Protein AF-0000000084345544 (afdb_homodimer)

Organism: NCBI:txid1533

InterPro domains:
  IPR001789 Signal transduction response regulator, receiver domain [PF00072] (4-116)
  IPR001789 Signal transduction response regulator, receiver domain [PS50110] (3-121)
  IPR001789 Signal transduction response regulator, receiver domain [SM00448] (2-117)
  IPR011006 CheY-like superfamily [SSF52172] (1-128)
  IPR051552 Hexose Phosphate Transport Regulator [PTHR42713] (1-128)

pLDDT: mean 93.65, std 10.21, range [36.53, 98.75]

Sequence (270 aa):
MCKVMLVDDEKLILNGLLNIIDWDSIGLKVTETANDGQEAYEKYKKNPVDIIITDITMPKLTGLQLIEKLKNEGCENTKFIILSGYDDFSYAKKAIYLGIENYILKPIDEEELEKTLITVVNKINREKKSTYFRKMCKVMLVDDEKLILNGLLNIIDWDSIGLKVTETANDGQEAYEKYKKNPVDIIITDITMPKLTGLQLIEKLKNEGCENTKFIILSGYDDFSYAKKAIYLGIENYILKPIDEEELEKTLITVVNKINREKKSTYFRK

Secondary structure (DSSP, 8-state):
-EEEEEE-S-HHHHHHHHHHS-GGGGTEEEEEEESSHHHHHHHHHHS--SEEEEESS-SSS-HHHHHHHHHHTT-TT-EEEEEES---HHHHHHHHHHT-SEEEESSP-HHHHHHHHHHHHHHHHHHHHHHHTT-/-EEEEEE-S-HHHHHHHHHHS-GGGGTEEEEEEESSHHHHHHHHHHS--SEEEEESS-SSS-HHHHHHHHHHTT-TT-EEEEEES---HHHHHHHHHHT-SEEEESSP-HHHHHHHHHHHHHHHHHHHHHHHTT-

Foldseek 3Di:
DFEEEEEALDVVVVVCVVPLDPQVVLPYDHDYYYNFLVRVLVVCVVPNTQEYEYEQDGPPAGPLNSLVVCVVVPVVRHAYEYEYQDPDVVVVVSCVVSPHQYYAYPVGDSVVVRVSVNVSVVVSVVVVVVVVVVD/DFEEEEEALDVVVVVCVVPLDPQVVLPYDHPYYYNFLVRVLVVCVVPPTQEYEYEQDGPPAGPLNSLVVCVVVPVVRHAYEYEYQDPDVVVVVSCVVSPHQYYAYPVGDSVVVRVSVNVSVVVSVVVVVVVVVVD

Solvent-accessible surface area (backbone atoms only — not comparable to full-atom values): 14312 Å² total; per-residue (Å²): 118,45,32,28,30,44,31,36,61,46,64,70,56,52,55,46,56,67,65,72,46,69,41,65,84,68,46,31,41,79,78,44,73,21,54,25,23,54,53,39,51,54,47,36,74,75,54,72,51,41,31,40,39,27,30,41,88,34,62,98,26,24,29,62,55,38,51,52,52,43,49,76,71,64,46,76,79,45,42,38,34,38,38,30,82,64,82,50,34,70,59,39,43,51,40,23,58,70,59,38,56,36,73,42,53,53,79,74,49,60,66,60,53,50,52,50,50,49,53,50,48,52,50,52,52,52,58,51,52,62,55,54,66,59,103,120,45,32,28,31,44,31,36,60,48,64,67,57,51,56,46,57,65,64,71,46,68,42,63,84,67,47,30,40,81,78,43,74,22,53,25,23,55,54,37,51,55,47,36,76,76,53,73,50,41,31,40,39,27,31,41,90,34,62,97,26,26,30,62,55,39,50,51,53,44,48,76,71,63,45,76,78,45,41,39,33,37,39,30,81,65,82,48,34,71,59,39,46,52,41,23,60,70,59,36,57,36,73,42,52,54,79,75,50,61,66,61,51,50,54,51,50,50,52,49,48,52,50,52,52,52,58,50,52,62,56,54,68,59,106

Radius of gyration: 19.21 Å; Cα contacts (8 Å, |Δi|>4): 445; chains: 2; bounding box: 45×49×45 Å

Structure (mmCIF, N/CA/C/O backbone):
data_AF-0000000084345544-model_v1
#
loop_
_entity.id
_entity.type
_entity.pdbx_description
1 polymer 'Stage 0 sporulation protein A homolog'
#
loop_
_atom_site.group_PDB
_atom_site.id
_atom_site.type_symbol
_atom_site.label_atom_id
_atom_site.label_alt_id
_atom_site.label_comp_id
_atom_site.label_asym_id
_atom_site.label_entity_id
_atom_site.label_seq_id
_atom_site.pdbx_PDB_ins_code
_atom_site.Cartn_x
_atom_site.Cartn_y
_atom_site.Cartn_z
_atom_site.occupancy
_atom_site.B_iso_or_equiv
_atom_site.auth_seq_id
_atom_site.auth_comp_id
_atom_site.auth_asym_id
_atom_site.auth_atom_id
_atom_site.pdbx_PDB_model_num
ATOM 1 N N . MET A 1 1 ? 16.156 13.055 13.945 1 90.62 1 MET A N 1
ATOM 2 C CA . MET A 1 1 ? 14.727 12.844 14.117 1 90.62 1 MET A CA 1
ATOM 3 C C . MET A 1 1 ? 14 12.961 12.781 1 90.62 1 MET A C 1
ATOM 5 O O . MET A 1 1 ? 14.359 13.781 11.938 1 90.62 1 MET A O 1
ATOM 9 N N . CYS A 1 2 ? 12.984 12.164 12.625 1 95.94 2 CYS A N 1
ATOM 10 C CA . CYS A 1 2 ? 12.188 12.203 11.406 1 95.94 2 CYS A CA 1
ATOM 11 C C . CYS A 1 2 ? 11.148 13.312 11.469 1 95.94 2 CYS A C 1
ATOM 13 O O . CYS A 1 2 ? 10.477 13.484 12.484 1 95.94 2 CYS A O 1
ATOM 15 N N . LYS A 1 3 ? 11.055 14.023 10.461 1 98.06 3 LYS A N 1
ATOM 16 C CA . LYS A 1 3 ? 10.148 15.164 10.406 1 98.06 3 LYS A CA 1
ATOM 17 C C . LYS A 1 3 ? 8.773 14.758 9.883 1 98.06 3 LYS A C 1
ATOM 19 O O . LYS A 1 3 ? 8.672 13.961 8.945 1 98.06 3 LYS A O 1
ATOM 24 N N . VAL A 1 4 ? 7.734 15.336 10.523 1 98.62 4 VAL A N 1
ATOM 25 C CA . VAL A 1 4 ? 6.355 14.992 10.188 1 98.62 4 VAL A CA 1
ATOM 26 C C . VAL A 1 4 ? 5.582 16.25 9.82 1 98.62 4 VAL A C 1
ATOM 28 O O . VAL A 1 4 ? 5.723 17.281 10.469 1 98.62 4 VAL A O 1
ATOM 31 N N . MET A 1 5 ? 4.836 16.156 8.812 1 98.75 5 MET A N 1
ATOM 32 C CA . MET A 1 5 ? 3.836 17.172 8.492 1 98.75 5 MET A CA 1
ATOM 33 C C . MET A 1 5 ? 2.426 16.625 8.672 1 98.75 5 MET A C 1
ATOM 35 O O . MET A 1 5 ? 2.119 15.523 8.219 1 98.75 5 MET A O 1
ATOM 39 N N . LEU A 1 6 ? 1.622 17.359 9.375 1 98.62 6 LEU A N 1
ATOM 40 C CA . LEU A 1 6 ? 0.213 17.031 9.547 1 98.62 6 LEU A CA 1
ATOM 41 C C . LEU A 1 6 ? -0.667 17.891 8.648 1 98.62 6 LEU A C 1
ATOM 43 O O . LEU A 1 6 ? -0.531 19.125 8.633 1 98.62 6 LEU A O 1
ATOM 47 N N . VAL A 1 7 ? -1.559 17.219 7.891 1 98.56 7 VAL A N 1
ATOM 48 C CA . VAL A 1 7 ? -2.373 17.938 6.918 1 98.56 7 VAL A CA 1
ATOM 49 C C . VAL A 1 7 ? -3.848 17.609 7.133 1 98.56 7 VAL A C 1
ATOM 51 O O . VAL A 1 7 ? -4.266 16.453 6.969 1 98.56 7 VAL A O 1
ATOM 54 N N . ASP A 1 8 ? -4.621 18.562 7.5 1 97.81 8 ASP A N 1
ATOM 55 C CA . ASP A 1 8 ? -6.055 18.438 7.738 1 97.81 8 ASP A CA 1
ATOM 56 C C . ASP A 1 8 ? -6.738 19.797 7.719 1 97.81 8 ASP A C 1
ATOM 58 O O . ASP A 1 8 ? -6.195 20.781 8.242 1 97.81 8 ASP A O 1
ATOM 62 N N . ASP A 1 9 ? -7.934 19.812 7.145 1 97 9 ASP A N 1
ATOM 63 C CA . ASP A 1 9 ? -8.594 21.125 7.066 1 97 9 ASP A CA 1
ATOM 64 C C . ASP A 1 9 ? -9.344 21.438 8.359 1 97 9 ASP A C 1
ATOM 66 O O . ASP A 1 9 ? -9.766 22.578 8.57 1 97 9 ASP A O 1
ATOM 70 N N . GLU A 1 10 ? -9.461 20.469 9.188 1 95.25 10 GLU A N 1
ATOM 71 C CA . GLU A 1 10 ? -10.102 20.688 10.484 1 95.25 10 GLU A CA 1
ATOM 72 C C . GLU A 1 10 ? -9.062 20.906 11.578 1 95.25 10 GLU A C 1
ATOM 74 O O . GLU A 1 10 ? -8.375 19.984 12 1 95.25 10 GLU A O 1
ATOM 79 N N . LYS A 1 11 ? -9.047 22.094 12.18 1 94.62 11 LYS A N 1
ATOM 80 C CA . LYS A 1 11 ? -8.062 22.484 13.188 1 94.62 11 LYS A CA 1
ATOM 81 C C . LYS A 1 11 ? -8.141 21.578 14.414 1 94.62 11 LYS A C 1
ATOM 83 O O . LYS A 1 11 ? -7.125 21.297 15.055 1 94.62 11 LYS A O 1
ATOM 88 N N . LEU A 1 12 ? -9.336 21.203 14.734 1 93.44 12 LEU A N 1
ATOM 89 C CA . LEU A 1 12 ? -9.531 20.328 15.891 1 93.44 12 LEU A CA 1
ATOM 90 C C . LEU A 1 12 ? -8.781 19.016 15.711 1 93.44 12 LEU A C 1
ATOM 92 O O . LEU A 1 12 ? -8.188 18.5 16.672 1 93.44 12 LEU A O 1
ATOM 96 N N . ILE A 1 13 ? -8.758 18.531 14.523 1 94.31 13 ILE A N 1
ATOM 97 C CA . ILE A 1 13 ? -8.055 17.281 14.227 1 94.31 13 ILE A CA 1
ATOM 98 C C . ILE A 1 13 ? -6.547 17.5 14.328 1 94.31 13 ILE A C 1
ATOM 100 O O . ILE A 1 13 ? -5.836 16.703 14.945 1 94.31 13 ILE A O 1
ATOM 104 N N . LEU A 1 14 ? -6.051 18.547 13.797 1 96.19 14 LEU A N 1
ATOM 105 C CA . LEU A 1 14 ? -4.629 18.875 13.859 1 96.19 14 LEU A CA 1
ATOM 106 C C . LEU A 1 14 ? -4.164 18.984 15.312 1 96.19 14 LEU A C 1
ATOM 108 O O . LEU A 1 14 ? -3.152 18.391 15.688 1 96.19 14 LEU A O 1
ATOM 112 N N . ASN A 1 15 ? -4.938 19.734 16.062 1 95.06 15 ASN A N 1
ATOM 113 C CA . ASN A 1 15 ? -4.605 19.922 17.469 1 95.06 15 ASN A CA 1
ATOM 114 C C . ASN A 1 15 ? -4.633 18.594 18.219 1 95.06 15 ASN A C 1
ATOM 116 O O . ASN A 1 15 ? -3.785 18.344 19.078 1 95.06 15 ASN A O 1
ATOM 120 N N . GLY A 1 16 ? -5.625 17.781 17.922 1 94.69 16 GLY A N 1
ATOM 121 C CA . GLY A 1 16 ? -5.691 16.453 18.531 1 94.69 16 GLY A CA 1
ATOM 122 C C . GLY A 1 16 ? -4.477 15.609 18.219 1 94.69 16 GLY A C 1
ATOM 123 O O . GLY A 1 16 ? -3.914 14.977 19.125 1 94.69 16 GLY A O 1
ATOM 124 N N . LEU A 1 17 ? -4.059 15.617 17.016 1 95.69 17 LEU A N 1
ATOM 125 C CA . LEU A 1 17 ? -2.918 14.82 16.578 1 95.69 17 LEU A CA 1
ATOM 126 C C . LEU A 1 17 ? -1.641 15.273 17.281 1 95.69 17 LEU A C 1
ATOM 128 O O . LEU A 1 17 ? -0.798 14.445 17.641 1 95.69 17 LEU A O 1
ATOM 132 N N . LEU A 1 18 ? -1.503 16.547 17.469 1 95.12 18 LEU A N 1
ATOM 133 C CA . LEU A 1 18 ? -0.319 17.109 18.109 1 95.12 18 LEU A CA 1
ATOM 134 C C . LEU A 1 18 ? -0.209 16.625 19.562 1 95.12 18 LEU A C 1
ATOM 136 O O . LEU A 1 18 ? 0.895 16.5 20.094 1 95.12 18 LEU A O 1
ATOM 140 N N . ASN A 1 19 ? -1.364 16.266 20.078 1 93.56 19 ASN A N 1
ATOM 141 C CA . ASN A 1 19 ? -1.382 16.016 21.516 1 93.56 19 ASN A CA 1
ATOM 142 C C . ASN A 1 19 ? -1.523 14.531 21.812 1 93.56 19 ASN A C 1
ATOM 144 O O . ASN A 1 19 ? -1.194 14.094 22.922 1 93.56 19 ASN A O 1
ATOM 148 N N . ILE A 1 20 ? -1.985 13.773 20.922 1 92.19 20 ILE A N 1
ATOM 149 C CA . ILE A 1 20 ? -2.332 12.391 21.25 1 92.19 20 ILE A CA 1
ATOM 150 C C . ILE A 1 20 ? -1.099 11.5 21.094 1 92.19 20 ILE A C 1
ATOM 152 O O . ILE A 1 20 ? -1.091 10.359 21.562 1 92.19 20 ILE A O 1
ATOM 156 N N . ILE A 1 21 ? -0.122 11.93 20.453 1 93.19 21 ILE A N 1
ATOM 157 C CA . ILE A 1 21 ? 1.1 11.164 20.234 1 93.19 21 ILE A CA 1
ATOM 158 C C . ILE A 1 21 ? 2.271 11.844 20.938 1 93.19 21 ILE A C 1
ATOM 160 O O . ILE A 1 21 ? 2.432 13.062 20.844 1 93.19 21 ILE A O 1
ATOM 164 N N . ASP A 1 22 ? 3.014 11.117 21.672 1 94.88 22 ASP A N 1
ATOM 165 C CA . ASP A 1 22 ? 4.309 11.602 22.141 1 94.88 22 ASP A CA 1
ATOM 166 C C . ASP A 1 22 ? 5.371 11.461 21.047 1 94.88 22 ASP A C 1
ATOM 168 O O . ASP A 1 22 ? 6.199 10.555 21.094 1 94.88 22 ASP A O 1
ATOM 172 N N . TRP A 1 23 ? 5.398 12.383 20.172 1 97.19 23 TRP A N 1
ATOM 173 C CA . TRP A 1 23 ? 6.188 12.336 18.938 1 97.19 23 TRP A CA 1
ATOM 174 C C . TRP A 1 23 ? 7.672 12.148 19.25 1 97.19 23 TRP A C 1
ATOM 176 O O . TRP A 1 23 ? 8.344 11.32 18.641 1 97.19 23 TRP A O 1
ATOM 186 N N . ASP A 1 24 ? 8.18 12.852 20.203 1 95.69 24 ASP A N 1
ATOM 187 C CA . ASP A 1 24 ? 9.602 12.812 20.531 1 95.69 24 ASP A CA 1
ATOM 188 C C . ASP A 1 24 ? 10.016 11.43 21.016 1 95.69 24 ASP A C 1
ATOM 190 O O . ASP A 1 24 ? 11.109 10.953 20.703 1 95.69 24 ASP A O 1
ATOM 194 N N . SER A 1 25 ? 9.156 10.828 21.734 1 96.31 25 SER A N 1
ATOM 195 C CA . SER A 1 25 ? 9.484 9.539 22.344 1 96.31 25 SER A CA 1
ATOM 196 C C . SER A 1 25 ? 9.672 8.461 21.281 1 96.31 25 SER A C 1
ATOM 198 O O . SER A 1 25 ? 10.32 7.441 21.531 1 96.31 25 SER A O 1
ATOM 200 N N . ILE A 1 26 ? 9.164 8.766 20.125 1 95.69 26 ILE A N 1
ATOM 201 C CA . ILE A 1 26 ? 9.289 7.738 19.094 1 95.69 26 ILE A CA 1
ATOM 202 C C . ILE A 1 26 ? 10.156 8.258 17.938 1 95.69 26 ILE A C 1
ATOM 204 O O . ILE A 1 26 ? 10.078 7.758 16.812 1 95.69 26 ILE A O 1
ATOM 208 N N . GLY A 1 27 ? 10.859 9.281 18.188 1 96.38 27 GLY A N 1
ATOM 209 C CA . GLY A 1 27 ? 11.867 9.758 17.25 1 96.38 27 GLY A CA 1
ATOM 210 C C . GLY A 1 27 ? 11.297 10.633 16.156 1 96.38 27 GLY A C 1
ATOM 211 O O . GLY A 1 27 ? 11.859 10.703 15.055 1 96.38 27 GLY A O 1
ATOM 212 N N . LEU A 1 28 ? 10.156 11.258 16.484 1 98.12 28 LEU A N 1
ATOM 213 C CA . LEU A 1 28 ? 9.492 12.086 15.477 1 98.12 28 LEU A CA 1
ATOM 214 C C . LEU A 1 28 ? 9.336 13.516 15.969 1 98.12 28 LEU A C 1
ATOM 216 O O . LEU A 1 28 ? 9.297 13.758 17.188 1 98.12 28 LEU A O 1
ATOM 220 N N . LYS A 1 29 ? 9.273 14.406 15.055 1 98 29 LYS A N 1
ATOM 221 C CA . LYS A 1 29 ? 8.969 15.805 15.352 1 98 29 LYS A CA 1
ATOM 222 C C . LYS A 1 29 ? 8.016 16.391 14.305 1 98 29 LYS A C 1
ATOM 224 O O . LYS A 1 29 ? 8.297 16.328 13.109 1 98 29 LYS A O 1
ATOM 229 N N . VAL A 1 30 ? 6.918 16.938 14.805 1 98.19 30 VAL A N 1
ATOM 230 C CA . VAL A 1 30 ? 6.02 17.641 13.891 1 98.19 30 VAL A CA 1
ATOM 231 C C . VAL A 1 30 ? 6.59 19.016 13.562 1 98.19 30 VAL A C 1
ATOM 233 O O . VAL A 1 30 ? 6.68 19.875 14.43 1 98.19 30 VAL A O 1
ATOM 236 N N . THR A 1 31 ? 6.945 19.219 12.305 1 98 31 THR A N 1
ATOM 237 C CA . THR A 1 31 ? 7.633 20.453 11.953 1 98 31 THR A CA 1
ATOM 238 C C . THR A 1 31 ? 6.719 21.359 11.133 1 98 31 THR A C 1
ATOM 240 O O . THR A 1 31 ? 6.988 22.562 11 1 98 31 THR A O 1
ATOM 243 N N . GLU A 1 32 ? 5.672 20.719 10.578 1 97.5 32 GLU A N 1
ATOM 244 C CA . GLU A 1 32 ? 4.754 21.484 9.742 1 97.5 32 GLU A CA 1
ATOM 245 C C . GLU A 1 32 ? 3.316 21 9.906 1 97.5 32 GLU A C 1
ATOM 247 O O . GLU A 1 32 ? 3.084 19.812 10.164 1 97.5 32 GLU A O 1
ATOM 252 N N . THR A 1 33 ? 2.439 21.922 9.789 1 97.94 33 THR A N 1
ATOM 253 C CA . THR A 1 33 ? 1.023 21.625 9.617 1 97.94 33 THR A CA 1
ATOM 254 C C . THR A 1 33 ? 0.46 22.375 8.406 1 97.94 33 THR A C 1
ATOM 256 O O . THR A 1 33 ? 1.002 23.406 8 1 97.94 33 THR A O 1
ATOM 259 N N . ALA A 1 34 ? -0.522 21.781 7.805 1 98.19 34 ALA A N 1
ATOM 260 C CA . ALA A 1 34 ? -1.193 22.438 6.68 1 98.19 34 ALA A CA 1
ATOM 261 C C . ALA A 1 34 ? -2.705 22.234 6.75 1 98.19 34 ALA A C 1
ATOM 263 O O . ALA A 1 34 ? -3.176 21.188 7.234 1 98.19 34 ALA A O 1
ATOM 264 N N . ASN A 1 35 ? -3.463 23.141 6.184 1 96.88 35 ASN A N 1
ATOM 265 C CA . ASN A 1 35 ? -4.918 23.125 6.301 1 96.88 35 ASN A CA 1
ATOM 266 C C . ASN A 1 35 ? -5.578 22.656 5.004 1 96.88 35 ASN A C 1
ATOM 268 O O . ASN A 1 35 ? -6.805 22.562 4.926 1 96.88 35 ASN A O 1
ATOM 272 N N . ASP A 1 36 ? -4.824 22.453 4.035 1 97.06 36 ASP A N 1
ATOM 273 C CA . ASP A 1 36 ? -5.297 21.891 2.779 1 97.06 36 ASP A CA 1
ATOM 274 C C . ASP A 1 36 ? -4.141 21.312 1.967 1 97.06 36 ASP A C 1
ATOM 276 O O . ASP A 1 36 ? -2.975 21.469 2.336 1 97.06 36 ASP A O 1
ATOM 280 N N . GLY A 1 37 ? -4.469 20.625 0.849 1 98 37 GLY A N 1
ATOM 281 C CA . GLY A 1 37 ? -3.467 19.922 0.052 1 98 37 GLY A CA 1
ATOM 282 C C . GLY A 1 37 ? -2.49 20.875 -0.624 1 98 37 GLY A C 1
ATOM 283 O O . GLY A 1 37 ? -1.305 20.562 -0.753 1 98 37 GLY A O 1
ATOM 284 N N . GLN A 1 38 ? -3.018 22.016 -1.021 1 98.19 38 GLN A N 1
ATOM 285 C CA . GLN A 1 38 ? -2.158 22.984 -1.704 1 98.19 38 GLN A CA 1
ATOM 286 C C . GLN A 1 38 ? -1.123 23.562 -0.75 1 98.19 38 GLN A C 1
ATOM 288 O O . GLN A 1 38 ? 0.057 23.672 -1.092 1 98.19 38 GLN A O 1
ATOM 293 N N . GLU A 1 39 ? -1.561 23.938 0.378 1 98.25 39 GLU A N 1
ATOM 294 C CA . GLU A 1 39 ? -0.641 24.438 1.392 1 98.25 39 GLU A CA 1
ATOM 295 C C . GLU A 1 39 ? 0.403 23.391 1.763 1 98.25 39 GLU A C 1
ATOM 297 O O . GLU A 1 39 ? 1.587 23.703 1.9 1 98.25 39 GLU A O 1
ATOM 302 N N . ALA A 1 40 ? -0.051 22.188 1.928 1 98.62 40 ALA A N 1
ATOM 303 C CA . ALA A 1 40 ? 0.855 21.094 2.258 1 98.62 40 ALA A CA 1
ATOM 304 C C . ALA A 1 40 ? 1.931 20.922 1.187 1 98.62 40 ALA A C 1
ATOM 306 O O . ALA A 1 40 ? 3.111 20.766 1.504 1 98.62 40 ALA A O 1
ATOM 307 N N . TYR A 1 41 ? 1.477 20.984 -0.078 1 98.5 41 TYR A N 1
ATOM 308 C CA . TYR A 1 41 ? 2.391 20.828 -1.206 1 98.5 41 TYR A CA 1
ATOM 309 C C . TYR A 1 41 ? 3.459 21.922 -1.185 1 98.5 41 TYR A C 1
ATOM 311 O O . TYR A 1 41 ? 4.648 21.625 -1.32 1 98.5 41 TYR A O 1
ATOM 319 N N . GLU A 1 42 ? 3.041 23.141 -0.974 1 98.31 42 GLU A N 1
ATOM 320 C CA . GLU A 1 42 ? 3.951 24.281 -0.972 1 98.31 42 GLU A CA 1
ATOM 321 C C . GLU A 1 42 ? 4.938 24.203 0.19 1 98.31 42 GLU A C 1
ATOM 323 O O . GLU A 1 42 ? 6.133 24.453 0.016 1 98.31 42 GLU A O 1
ATOM 328 N N . LYS A 1 43 ? 4.453 23.844 1.321 1 98.38 43 LYS A N 1
ATOM 329 C CA . LYS A 1 43 ? 5.309 23.719 2.496 1 98.38 43 LYS A CA 1
ATOM 330 C C . LYS A 1 43 ? 6.309 22.578 2.334 1 98.38 43 LYS A C 1
ATOM 332 O O . LYS A 1 43 ? 7.469 22.703 2.73 1 98.38 43 LYS A O 1
ATOM 337 N N . TYR A 1 44 ? 5.863 21.531 1.756 1 98.25 44 TYR A N 1
ATOM 338 C CA . TYR A 1 44 ? 6.758 20.391 1.512 1 98.25 44 TYR A CA 1
ATOM 339 C C . TYR A 1 44 ? 7.898 20.797 0.586 1 98.25 44 TYR A C 1
ATOM 341 O O . TYR A 1 44 ? 9.047 20.422 0.811 1 98.25 44 TYR A O 1
ATOM 349 N N . LYS A 1 45 ? 7.523 21.5 -0.494 1 97.19 45 LYS A N 1
ATOM 350 C CA . LYS A 1 45 ? 8.531 21.938 -1.464 1 97.19 45 LYS A CA 1
ATOM 351 C C . LYS A 1 45 ? 9.586 22.812 -0.807 1 97.19 45 LYS A C 1
ATOM 353 O O . LYS A 1 45 ? 10.758 22.766 -1.179 1 97.19 45 LYS A O 1
ATOM 358 N N . LYS A 1 46 ? 9.156 23.578 0.186 1 97.12 46 LYS A N 1
ATOM 359 C CA . LYS A 1 46 ? 10.07 24.484 0.887 1 97.12 46 LYS A CA 1
ATOM 360 C C . LYS A 1 46 ? 10.867 23.734 1.953 1 97.12 46 LYS A C 1
ATOM 362 O O . LYS A 1 46 ? 12.062 23.969 2.121 1 97.12 46 LYS A O 1
ATOM 367 N N . ASN A 1 47 ? 10.195 22.875 2.684 1 96.38 47 ASN A N 1
ATOM 368 C CA . ASN A 1 47 ? 10.789 22.125 3.779 1 96.38 47 ASN A CA 1
ATOM 369 C C . ASN A 1 47 ? 10.344 20.656 3.758 1 96.38 47 ASN A C 1
ATOM 371 O O . ASN A 1 47 ? 9.453 20.266 4.512 1 96.38 47 ASN A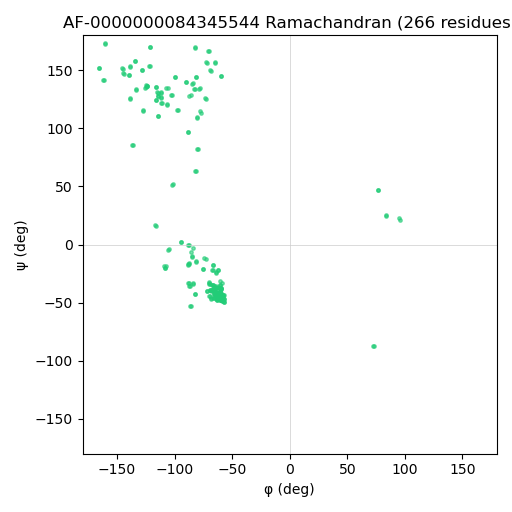 O 1
ATOM 375 N N . PRO A 1 48 ? 11.039 19.859 3 1 96.88 48 PRO A N 1
ATOM 376 C CA . PRO A 1 48 ? 10.625 18.453 2.902 1 96.88 48 PRO A CA 1
ATOM 377 C C . PRO A 1 48 ? 10.633 17.734 4.254 1 96.88 48 PRO A C 1
ATOM 379 O O . PRO A 1 48 ? 11.453 18.047 5.117 1 96.88 48 PRO A O 1
ATOM 382 N N . VAL A 1 49 ? 9.695 16.844 4.391 1 98 49 VAL A N 1
ATOM 383 C CA . VAL A 1 49 ? 9.586 16.062 5.617 1 98 49 VAL A CA 1
ATOM 384 C C . VAL A 1 49 ? 9.695 14.578 5.293 1 98 49 VAL A C 1
ATOM 386 O O . VAL A 1 49 ? 9.664 14.188 4.125 1 98 49 VAL A O 1
ATOM 389 N N . ASP A 1 50 ? 9.812 13.766 6.324 1 97.75 50 ASP A N 1
ATOM 390 C CA . ASP A 1 50 ? 9.969 12.32 6.148 1 97.75 50 ASP A CA 1
ATOM 391 C C . ASP A 1 50 ? 8.609 11.633 6.066 1 97.75 50 ASP A C 1
ATOM 393 O O . ASP A 1 50 ? 8.469 10.609 5.387 1 97.75 50 ASP A O 1
ATOM 397 N N . ILE A 1 51 ? 7.66 12.164 6.781 1 98.62 51 ILE A N 1
ATOM 398 C CA . ILE A 1 51 ? 6.336 11.562 6.867 1 98.62 51 ILE A CA 1
ATOM 399 C C . ILE A 1 51 ? 5.27 12.641 6.684 1 98.62 51 ILE A C 1
ATOM 401 O O . ILE A 1 51 ? 5.367 13.727 7.262 1 98.62 51 ILE A O 1
ATOM 405 N N . ILE A 1 52 ? 4.324 12.391 5.898 1 98.75 52 ILE A N 1
ATOM 406 C CA . ILE A 1 52 ? 3.135 13.227 5.785 1 98.75 52 ILE A CA 1
ATOM 407 C C . ILE A 1 52 ? 1.904 12.43 6.219 1 98.75 52 ILE A C 1
ATOM 409 O O . ILE A 1 52 ? 1.662 11.328 5.727 1 98.75 52 ILE A O 1
ATOM 413 N N . ILE A 1 53 ? 1.206 12.938 7.145 1 98.75 53 ILE A N 1
ATOM 414 C CA . ILE A 1 53 ? -0.092 12.414 7.566 1 98.75 53 ILE A CA 1
ATOM 415 C C . ILE A 1 53 ? -1.201 13.344 7.074 1 98.75 53 ILE A C 1
ATOM 417 O O . ILE A 1 53 ? -1.243 14.523 7.441 1 98.75 53 ILE A O 1
ATOM 421 N N . THR A 1 54 ? -2.102 12.773 6.281 1 98.44 54 THR A N 1
ATOM 422 C CA . THR A 1 54 ? -3.004 13.695 5.605 1 98.44 54 THR A CA 1
ATOM 423 C C . THR A 1 54 ? -4.426 13.141 5.574 1 98.44 54 THR A C 1
ATOM 425 O O . THR A 1 54 ? -4.621 11.93 5.426 1 98.44 54 THR A O 1
ATOM 428 N N . ASP A 1 55 ? -5.371 14.008 5.668 1 97.5 55 ASP A N 1
ATOM 429 C CA . ASP A 1 55 ? -6.766 13.734 5.336 1 97.5 55 ASP A CA 1
ATOM 430 C C . ASP A 1 55 ? -6.957 13.609 3.828 1 97.5 55 ASP A C 1
ATOM 432 O O . ASP A 1 55 ? -6.184 14.18 3.051 1 97.5 55 ASP A O 1
ATOM 436 N N . ILE A 1 56 ? -7.996 12.922 3.438 1 96.81 56 ILE A N 1
ATOM 437 C CA . ILE A 1 56 ? -8.281 12.781 2.014 1 96.81 56 ILE A CA 1
ATOM 438 C C . ILE A 1 56 ? -9.094 13.977 1.53 1 96.81 56 ILE A C 1
ATOM 440 O O . ILE A 1 56 ? -8.758 14.602 0.525 1 96.81 56 ILE A O 1
ATOM 444 N N . THR A 1 57 ? -10.211 14.219 2.262 1 95.38 57 THR A N 1
ATOM 445 C CA . THR A 1 57 ? -11.164 15.219 1.796 1 95.38 57 THR A CA 1
ATOM 446 C C . THR A 1 57 ? -10.805 16.594 2.328 1 95.38 57 THR A C 1
ATOM 448 O O . THR A 1 57 ? -11.109 16.922 3.477 1 95.38 57 THR A O 1
ATOM 451 N N . MET A 1 58 ? -10.156 17.328 1.594 1 96.44 58 MET A N 1
ATOM 452 C CA . MET A 1 58 ? -9.789 18.703 1.901 1 96.44 58 MET A CA 1
ATOM 453 C C . MET A 1 58 ? -10.047 19.625 0.704 1 96.44 58 MET A C 1
ATOM 455 O O . MET A 1 58 ? -10.133 19.141 -0.431 1 96.44 58 MET A O 1
ATOM 459 N N . PRO A 1 59 ? -10.188 20.891 0.976 1 94.44 59 PRO A N 1
ATOM 460 C CA . PRO A 1 59 ? -10.344 21.812 -0.151 1 94.44 59 PRO A CA 1
ATOM 461 C C . PRO A 1 59 ? -9.094 21.875 -1.027 1 94.44 59 PRO A C 1
ATOM 463 O O . PRO A 1 59 ? -8.008 21.484 -0.595 1 94.44 59 PRO A O 1
ATOM 466 N N . LYS A 1 60 ? -9.25 22.297 -2.371 1 95.62 60 LYS A N 1
ATOM 467 C CA . LYS A 1 60 ? -8.18 22.516 -3.342 1 95.62 60 LYS A CA 1
ATOM 468 C C . LYS A 1 60 ? -7.586 21.188 -3.809 1 95.62 60 LYS A C 1
ATOM 470 O O . LYS A 1 60 ? -8.117 20.547 -4.719 1 95.62 60 LYS A O 1
ATOM 475 N N . LEU A 1 61 ? -6.578 20.75 -3.012 1 96.56 61 LEU A N 1
ATOM 476 C CA . LEU A 1 61 ? -5.949 19.469 -3.318 1 96.56 61 LEU A CA 1
ATOM 477 C C . LEU A 1 61 ? -6.281 18.438 -2.25 1 96.56 61 LEU A C 1
ATOM 479 O O . LEU A 1 61 ? -6.027 18.656 -1.063 1 96.56 61 LEU A O 1
ATOM 483 N N . THR A 1 62 ? -6.887 17.359 -2.721 1 96.56 62 THR A N 1
ATOM 484 C CA . THR A 1 62 ? -7.215 16.312 -1.765 1 96.56 62 THR A CA 1
ATOM 485 C C . THR A 1 62 ? -5.949 15.602 -1.283 1 96.56 62 THR A C 1
ATOM 487 O O . THR A 1 62 ? -4.879 15.758 -1.879 1 96.56 62 THR A O 1
ATOM 490 N N . GLY A 1 63 ? -6.09 14.852 -0.248 1 98 63 GLY A N 1
ATOM 491 C CA . GLY A 1 63 ? -4.949 14.094 0.243 1 98 63 GLY A CA 1
ATOM 492 C C . GLY A 1 63 ? -4.359 13.164 -0.798 1 98 63 GLY A C 1
ATOM 493 O O . GLY A 1 63 ? -3.139 13.094 -0.952 1 98 63 GLY A O 1
ATOM 494 N N . LEU A 1 64 ? -5.18 12.484 -1.511 1 97.62 64 LEU A N 1
ATOM 495 C CA . LEU A 1 64 ? -4.723 11.539 -2.525 1 97.62 64 LEU A CA 1
ATOM 496 C C . LEU A 1 64 ? -4.07 12.273 -3.693 1 97.62 64 LEU A C 1
ATOM 498 O O . LEU A 1 64 ? -3.062 11.812 -4.234 1 97.62 64 LEU A O 1
ATOM 502 N N . GLN A 1 65 ? -4.633 13.352 -4.055 1 97.69 65 GLN A N 1
ATOM 503 C CA . GLN A 1 65 ? -4.039 14.156 -5.113 1 97.69 65 GLN A CA 1
ATOM 504 C C . GLN A 1 65 ? -2.68 14.711 -4.684 1 97.69 65 GLN A C 1
ATOM 506 O O . GLN A 1 65 ? -1.752 14.781 -5.492 1 97.69 65 GLN A O 1
ATOM 511 N N . LEU A 1 66 ? -2.6 15.141 -3.441 1 98.25 66 LEU A N 1
ATOM 512 C CA . LEU A 1 66 ? -1.335 15.602 -2.885 1 98.25 66 LEU A CA 1
ATOM 513 C C . LEU A 1 66 ? -0.262 14.523 -2.988 1 98.25 66 LEU A C 1
ATOM 515 O O . LEU A 1 66 ? 0.838 14.781 -3.482 1 98.25 66 LEU A O 1
ATOM 519 N N . ILE A 1 67 ? -0.579 13.344 -2.572 1 98 67 ILE A N 1
ATOM 520 C CA . ILE A 1 67 ? 0.355 12.227 -2.578 1 98 67 ILE A CA 1
ATOM 521 C C . ILE A 1 67 ? 0.768 11.906 -4.016 1 98 67 ILE A C 1
ATOM 523 O O . ILE A 1 67 ? 1.956 11.75 -4.305 1 98 67 ILE A O 1
ATOM 527 N N . GLU A 1 68 ? -0.199 11.82 -4.852 1 97 68 GLU A N 1
ATOM 528 C CA . GLU A 1 68 ? 0.063 11.523 -6.258 1 97 68 GLU A CA 1
ATOM 529 C C . GLU A 1 68 ? 1.018 12.539 -6.871 1 97 68 GLU A C 1
ATOM 531 O O . GLU A 1 68 ? 1.968 12.172 -7.562 1 97 68 GLU A O 1
ATOM 536 N N . LYS A 1 69 ? 0.757 13.773 -6.625 1 97.06 69 LYS A N 1
ATOM 537 C CA . LYS A 1 69 ? 1.582 14.859 -7.145 1 97.06 69 LYS A CA 1
ATOM 538 C C . LYS A 1 69 ? 3.018 14.75 -6.641 1 97.06 69 LYS A C 1
ATOM 540 O O . LYS A 1 69 ? 3.965 14.82 -7.426 1 97.06 69 LYS A O 1
ATOM 545 N N . LEU A 1 70 ? 3.184 14.539 -5.375 1 97.44 70 LEU A N 1
ATOM 546 C CA . LEU A 1 70 ? 4.508 14.461 -4.773 1 97.44 70 LEU A CA 1
ATOM 547 C C . LEU A 1 70 ? 5.258 13.227 -5.262 1 97.44 70 LEU A C 1
ATOM 549 O O . LEU A 1 70 ? 6.457 13.297 -5.547 1 97.44 70 LEU A O 1
ATOM 553 N N . LYS A 1 71 ? 4.551 12.133 -5.395 1 94.75 71 LYS A N 1
ATOM 554 C CA . LYS A 1 71 ? 5.18 10.914 -5.891 1 94.75 71 LYS A CA 1
ATOM 555 C C . LYS A 1 71 ? 5.648 11.078 -7.332 1 94.75 71 LYS A C 1
ATOM 557 O O . LYS A 1 71 ? 6.734 10.625 -7.695 1 94.75 71 LYS A O 1
ATOM 562 N N . ASN A 1 72 ? 4.836 11.68 -8.109 1 93.25 72 ASN A N 1
ATOM 563 C CA . ASN A 1 72 ? 5.176 11.922 -9.508 1 93.25 72 ASN A CA 1
ATOM 564 C C . ASN A 1 72 ? 6.41 12.812 -9.641 1 93.25 72 ASN A C 1
ATOM 566 O O . ASN A 1 72 ? 7.109 12.758 -10.656 1 93.25 72 ASN A O 1
ATOM 570 N N . GLU A 1 73 ? 6.656 13.539 -8.609 1 94.62 73 GLU A N 1
ATOM 571 C CA . GLU A 1 73 ? 7.797 14.445 -8.633 1 94.62 73 GLU A CA 1
ATOM 572 C C . GLU A 1 73 ? 9.031 13.797 -8.023 1 94.62 73 GLU A C 1
ATOM 574 O O . GLU A 1 73 ? 10.078 14.438 -7.883 1 94.62 73 GLU A O 1
ATOM 579 N N . GLY A 1 74 ? 8.945 12.547 -7.613 1 87.19 74 GLY A N 1
ATOM 580 C CA . GLY A 1 74 ? 10.109 11.766 -7.215 1 87.19 74 GLY A CA 1
ATOM 581 C C . GLY A 1 74 ? 10.359 11.789 -5.719 1 87.19 74 GLY A C 1
ATOM 582 O O . GLY A 1 74 ? 11.5 11.656 -5.273 1 87.19 74 GLY A O 1
ATOM 583 N N . CYS A 1 75 ? 9.375 12.062 -4.957 1 84.81 75 CYS A N 1
ATOM 584 C CA . CYS A 1 75 ? 9.516 12.078 -3.506 1 84.81 75 CYS A CA 1
ATOM 585 C C . CYS A 1 75 ? 9.414 10.664 -2.941 1 84.81 75 CYS A C 1
ATOM 587 O O . CYS A 1 75 ? 8.641 10.414 -2.016 1 84.81 75 CYS A O 1
ATOM 589 N N . GLU A 1 76 ? 10.289 9.883 -3.297 1 79.31 76 GLU A N 1
ATOM 590 C CA . GLU A 1 76 ? 10.211 8.453 -3.008 1 79.31 76 GLU A CA 1
ATOM 591 C C . GLU A 1 76 ? 10.523 8.172 -1.541 1 79.31 76 GLU A C 1
ATOM 593 O O . GLU A 1 76 ? 10.078 7.156 -0.995 1 79.31 76 GLU A O 1
ATOM 598 N N . ASN A 1 77 ? 11.172 9.062 -0.928 1 89.38 77 ASN A N 1
ATOM 599 C CA . ASN A 1 77 ? 11.633 8.805 0.432 1 89.38 77 ASN A CA 1
ATOM 600 C C . ASN A 1 77 ? 10.578 9.211 1.464 1 89.38 77 ASN A C 1
ATOM 602 O O . ASN A 1 77 ? 10.664 8.812 2.627 1 89.38 77 ASN A O 1
ATOM 606 N N . THR A 1 78 ? 9.656 10 1.025 1 96.81 78 THR A N 1
ATOM 607 C CA . THR A 1 78 ? 8.625 10.453 1.948 1 96.81 78 THR A CA 1
ATOM 608 C C . THR A 1 78 ? 7.57 9.367 2.15 1 96.81 78 THR A C 1
ATOM 610 O O . THR A 1 78 ? 7.137 8.727 1.189 1 96.81 78 THR A O 1
ATOM 613 N N . LYS A 1 79 ? 7.211 9.141 3.367 1 98.06 79 LYS A N 1
ATOM 614 C CA . LYS A 1 79 ? 6.184 8.156 3.713 1 98.06 79 LYS A CA 1
ATOM 615 C C . LYS A 1 79 ? 4.844 8.836 3.975 1 98.06 79 LYS A C 1
ATOM 617 O O . LYS A 1 79 ? 4.793 9.922 4.562 1 98.06 79 LYS A O 1
ATOM 622 N N . PHE A 1 80 ? 3.777 8.18 3.578 1 98.44 80 PHE A N 1
ATOM 623 C CA . PHE A 1 80 ? 2.467 8.812 3.662 1 98.44 80 PHE A CA 1
ATOM 624 C C . PHE A 1 80 ? 1.506 7.957 4.484 1 98.44 80 PHE A C 1
ATOM 626 O O . PHE A 1 80 ? 1.459 6.738 4.324 1 98.44 80 PHE A O 1
ATOM 633 N N . ILE A 1 81 ? 0.805 8.57 5.297 1 98.56 81 ILE A N 1
ATOM 634 C CA . ILE A 1 81 ? -0.293 7.977 6.051 1 98.56 81 ILE A CA 1
ATOM 635 C C . ILE A 1 81 ? -1.57 8.781 5.824 1 98.56 81 ILE A C 1
ATOM 637 O O . ILE A 1 81 ? -1.551 10.016 5.879 1 98.56 81 ILE A O 1
ATOM 641 N N . ILE A 1 82 ? -2.605 8.086 5.609 1 98 82 ILE A N 1
ATOM 642 C CA . ILE A 1 82 ? -3.883 8.742 5.359 1 98 82 ILE A CA 1
ATOM 643 C C . ILE A 1 82 ? -4.793 8.578 6.574 1 98 82 ILE A C 1
ATOM 645 O O . ILE A 1 82 ? -4.867 7.5 7.164 1 98 82 ILE A O 1
ATOM 649 N N . LEU A 1 83 ? -5.41 9.648 6.938 1 96.75 83 LEU A N 1
ATOM 650 C CA . LEU A 1 83 ? -6.512 9.656 7.895 1 96.75 83 LEU A CA 1
ATOM 651 C C . LEU A 1 83 ? -7.824 10.023 7.207 1 96.75 83 LEU A C 1
ATOM 653 O O . LEU A 1 83 ? -7.902 11.039 6.516 1 96.75 83 LEU A O 1
ATOM 657 N N . SER A 1 84 ? -8.812 9.219 7.363 1 94.06 84 SER A N 1
ATOM 658 C CA . SER A 1 84 ? -10.047 9.523 6.633 1 94.06 84 SER A CA 1
ATOM 659 C C . SER A 1 84 ? -11.273 9.117 7.434 1 94.06 84 SER A C 1
ATOM 661 O O . SER A 1 84 ? -11.242 8.141 8.18 1 94.06 84 SER A O 1
ATOM 663 N N . GLY A 1 85 ? -12.375 9.836 7.184 1 93 85 GLY A N 1
ATOM 664 C CA . GLY A 1 85 ? -13.656 9.469 7.762 1 93 85 GLY A CA 1
ATOM 665 C C . GLY A 1 85 ? -14.438 8.484 6.91 1 93 85 GLY A C 1
ATOM 666 O O . GLY A 1 85 ? -15.523 8.047 7.293 1 93 85 GLY A O 1
ATOM 667 N N . TYR A 1 86 ? -13.836 8.117 5.785 1 93.62 86 TYR A N 1
ATOM 668 C CA . TYR A 1 86 ? -14.562 7.293 4.828 1 93.62 86 TYR A CA 1
ATOM 669 C C . TYR A 1 86 ? -13.906 5.926 4.672 1 93.62 86 TYR A C 1
ATOM 671 O O . TYR A 1 86 ? -12.68 5.824 4.59 1 93.62 86 TYR A O 1
ATOM 679 N N . ASP A 1 87 ? -14.727 4.961 4.668 1 95.31 87 ASP A N 1
ATOM 680 C CA . ASP A 1 87 ? -14.273 3.604 4.387 1 95.31 87 ASP A CA 1
ATOM 681 C C . ASP A 1 87 ? -14.609 3.197 2.951 1 95.31 87 ASP A C 1
ATOM 683 O O . ASP A 1 87 ? -15.188 2.133 2.721 1 95.31 87 ASP A O 1
ATOM 687 N N . ASP A 1 88 ? -14.211 4.066 2.055 1 95.44 88 ASP A N 1
ATOM 688 C CA . ASP A 1 88 ? -14.508 3.914 0.633 1 95.44 88 ASP A CA 1
ATOM 689 C C . ASP A 1 88 ? -13.461 3.043 -0.058 1 95.44 88 ASP A C 1
ATOM 691 O O . ASP A 1 88 ? -12.258 3.309 0.041 1 95.44 88 ASP A O 1
ATOM 695 N N . PHE A 1 89 ? -13.859 2.039 -0.771 1 96.56 89 PHE A N 1
ATOM 696 C CA . PHE A 1 89 ? -12.945 1.13 -1.453 1 96.56 89 PHE A CA 1
ATOM 697 C C . PHE A 1 89 ? -12.148 1.865 -2.523 1 96.56 89 PHE A C 1
ATOM 699 O O . PHE A 1 89 ? -10.961 1.602 -2.707 1 96.56 89 PHE A O 1
ATOM 706 N N . SER A 1 90 ? -12.812 2.717 -3.246 1 96.12 90 SER A N 1
ATOM 707 C CA . SER A 1 90 ? -12.125 3.424 -4.32 1 96.12 90 SER A CA 1
ATOM 708 C C . SER A 1 90 ? -10.961 4.25 -3.787 1 96.12 90 SER A C 1
ATOM 710 O O . SER A 1 90 ? -9.906 4.324 -4.418 1 96.12 90 SER A O 1
ATOM 712 N N . TYR A 1 91 ? -11.133 4.844 -2.613 1 96.25 91 TYR A N 1
ATOM 713 C CA . TYR A 1 91 ? -10.055 5.586 -1.972 1 96.25 91 TYR A CA 1
ATOM 714 C C . TYR A 1 91 ? -8.922 4.648 -1.558 1 96.25 91 TYR A C 1
ATOM 716 O O . TYR A 1 91 ? -7.75 4.941 -1.799 1 96.25 91 TYR A O 1
ATOM 724 N N . ALA A 1 92 ? -9.336 3.604 -0.98 1 96.88 92 ALA A N 1
ATOM 725 C CA . ALA A 1 92 ? -8.344 2.635 -0.52 1 96.88 92 ALA A CA 1
ATOM 726 C C . ALA A 1 92 ? -7.555 2.057 -1.692 1 96.88 92 ALA A C 1
ATOM 728 O O . ALA A 1 92 ? -6.328 1.924 -1.62 1 96.88 92 ALA A O 1
ATOM 729 N N . LYS A 1 93 ? -8.25 1.72 -2.732 1 96.75 93 LYS A N 1
ATOM 730 C CA . LYS A 1 93 ? -7.598 1.171 -3.918 1 96.75 93 LYS A CA 1
ATOM 731 C C . LYS A 1 93 ? -6.574 2.148 -4.484 1 96.75 93 LYS A C 1
ATOM 733 O O . LYS A 1 93 ? -5.449 1.76 -4.805 1 96.75 93 LYS A O 1
ATOM 738 N N . LYS A 1 94 ? -6.93 3.369 -4.602 1 96.25 94 LYS A N 1
ATOM 739 C CA . LYS A 1 94 ? -6 4.395 -5.066 1 96.25 94 LYS A CA 1
ATOM 740 C C . LYS A 1 94 ? -4.809 4.527 -4.125 1 96.25 94 LYS A C 1
ATOM 742 O O . LYS A 1 94 ? -3.67 4.68 -4.57 1 96.25 94 LYS A O 1
ATOM 747 N N . ALA A 1 95 ? -5.082 4.484 -2.848 1 97.38 95 ALA A N 1
ATOM 748 C CA . ALA A 1 95 ? -4.035 4.582 -1.836 1 97.38 95 ALA A CA 1
ATOM 749 C C . ALA A 1 95 ? -3.027 3.441 -1.978 1 97.38 95 ALA A C 1
ATOM 751 O O . ALA A 1 95 ? -1.821 3.646 -1.83 1 97.38 95 ALA A O 1
ATOM 752 N N . ILE A 1 96 ? -3.477 2.273 -2.254 1 96.94 96 ILE A N 1
ATOM 753 C CA . ILE A 1 96 ? -2.611 1.121 -2.48 1 96.94 96 ILE A CA 1
ATOM 754 C C . ILE A 1 96 ? -1.686 1.397 -3.664 1 96.94 96 ILE A C 1
ATOM 756 O O . ILE A 1 96 ? -0.469 1.23 -3.561 1 96.94 96 ILE A O 1
ATOM 760 N N . TYR A 1 97 ? -2.287 1.858 -4.695 1 93.94 97 TYR A N 1
ATOM 761 C CA . TYR A 1 97 ? -1.543 2.129 -5.918 1 93.94 97 TYR A CA 1
ATOM 762 C C . TYR A 1 97 ? -0.453 3.166 -5.68 1 93.94 97 TYR A C 1
ATOM 764 O O . TYR A 1 97 ? 0.642 3.068 -6.238 1 93.94 97 TYR A O 1
ATOM 772 N N . LEU A 1 98 ? -0.749 4.086 -4.828 1 94.69 98 LEU A N 1
ATOM 773 C CA . LEU A 1 98 ? 0.192 5.164 -4.547 1 94.69 98 LEU A CA 1
ATOM 774 C C . LEU A 1 98 ? 1.26 4.707 -3.557 1 94.69 98 LEU A C 1
ATOM 776 O O . LEU A 1 98 ? 2.275 5.383 -3.381 1 94.69 98 LEU A O 1
ATOM 780 N N . GLY A 1 99 ? 1.004 3.586 -2.912 1 94.81 99 GLY A N 1
ATOM 781 C CA . GLY A 1 99 ? 2.004 3.012 -2.025 1 94.81 99 GLY A CA 1
ATOM 782 C C . GLY A 1 99 ? 2.098 3.727 -0.691 1 94.81 99 GLY A C 1
ATOM 783 O O . GLY A 1 99 ? 3.195 4.055 -0.233 1 94.81 99 GLY A O 1
ATOM 784 N N . ILE A 1 100 ? 0.96 3.99 -0.072 1 96.75 100 ILE A N 1
ATOM 785 C CA . ILE A 1 100 ? 0.99 4.656 1.226 1 96.75 100 ILE A CA 1
ATOM 786 C C . ILE A 1 100 ? 1.257 3.629 2.326 1 96.75 100 ILE A C 1
ATOM 788 O O . ILE A 1 100 ? 1.211 2.422 2.082 1 96.75 100 ILE A O 1
ATOM 792 N N . GLU A 1 101 ? 1.519 4.117 3.484 1 97.06 101 GLU A N 1
ATOM 793 C CA . GLU A 1 101 ? 1.953 3.25 4.578 1 97.06 101 GLU A CA 1
ATOM 794 C C . GLU A 1 101 ? 0.759 2.67 5.332 1 97.06 101 GLU A C 1
ATOM 796 O O . GLU A 1 101 ? 0.837 1.565 5.871 1 97.06 101 GLU A O 1
ATOM 801 N N . ASN A 1 102 ? -0.239 3.482 5.43 1 97.88 102 ASN A N 1
ATOM 802 C CA . ASN A 1 102 ? -1.435 3.041 6.141 1 97.88 102 ASN A CA 1
ATOM 803 C C . ASN A 1 102 ? -2.625 3.955 5.859 1 97.88 102 ASN A C 1
ATOM 805 O O . ASN A 1 102 ? -2.445 5.117 5.488 1 97.88 102 ASN A O 1
ATOM 809 N N . TYR A 1 103 ? -3.76 3.395 5.938 1 98.06 103 TYR A N 1
ATOM 810 C CA . TYR A 1 103 ? -5.062 4.051 5.898 1 98.06 103 TYR A CA 1
ATOM 811 C C . TYR A 1 103 ? -5.781 3.908 7.234 1 98.06 103 TYR A C 1
ATOM 813 O O . TYR A 1 103 ? -6.195 2.809 7.613 1 98.06 103 TYR A O 1
ATOM 821 N N . ILE A 1 104 ? -5.922 5 7.945 1 97 104 ILE A N 1
ATOM 822 C CA . ILE A 1 104 ? -6.484 4.961 9.289 1 97 104 ILE A CA 1
ATOM 823 C C . ILE A 1 104 ? -7.816 5.703 9.312 1 97 104 ILE A C 1
ATOM 825 O O . ILE A 1 104 ? -7.898 6.859 8.891 1 97 104 ILE A O 1
ATOM 829 N N . LEU A 1 105 ? -8.828 5.074 9.805 1 96.38 105 LEU A N 1
ATOM 830 C CA . LEU A 1 105 ? -10.172 5.645 9.836 1 96.38 105 LEU A CA 1
ATOM 831 C C . LEU A 1 105 ? -10.328 6.594 11.023 1 96.38 105 LEU A C 1
ATOM 833 O O . LEU A 1 105 ? -9.75 6.371 12.086 1 96.38 105 LEU A O 1
ATOM 837 N N . LYS A 1 106 ? -11.102 7.691 10.82 1 94.44 106 LYS A N 1
ATOM 838 C CA . LYS A 1 106 ? -11.562 8.562 11.891 1 94.44 106 LYS A CA 1
ATOM 839 C C . LYS A 1 106 ? -12.844 8.023 12.523 1 94.44 106 LYS A C 1
ATOM 841 O O . LYS A 1 106 ? -13.719 7.504 11.828 1 94.44 106 LYS A O 1
ATOM 846 N N . PRO A 1 107 ? -13.047 8.039 13.875 1 94.69 107 PRO A N 1
ATOM 847 C CA . PRO A 1 107 ? -12.117 8.672 14.812 1 94.69 107 PRO A CA 1
ATOM 848 C C . PRO A 1 107 ? -10.789 7.926 14.914 1 94.69 107 PRO A C 1
ATOM 850 O O . PRO A 1 107 ? -10.758 6.695 14.836 1 94.69 107 PRO A O 1
ATOM 853 N N . ILE A 1 108 ? -9.789 8.648 15.18 1 93.5 108 ILE A N 1
ATOM 854 C CA . ILE A 1 108 ? -8.438 8.117 15.078 1 93.5 108 ILE A CA 1
ATOM 855 C C . ILE A 1 108 ? -8.172 7.164 16.234 1 93.5 108 ILE A C 1
ATOM 857 O O . ILE A 1 108 ? -8.398 7.508 17.406 1 93.5 108 ILE A O 1
ATOM 861 N N . ASP A 1 109 ? -7.77 6 15.891 1 93.31 109 ASP A N 1
ATOM 862 C CA . ASP A 1 109 ? -7.242 5.066 16.875 1 93.31 109 ASP A CA 1
ATOM 863 C C . ASP A 1 109 ? -5.785 5.379 17.219 1 93.31 109 ASP A C 1
ATOM 865 O O . ASP A 1 109 ? -4.887 5.098 16.422 1 93.31 109 ASP A O 1
ATOM 869 N N . GLU A 1 110 ? -5.625 5.844 18.359 1 94.25 110 GLU A N 1
ATOM 870 C CA . GLU A 1 110 ? -4.301 6.301 18.766 1 94.25 110 GLU A CA 1
ATOM 871 C C . GLU A 1 110 ? -3.281 5.164 18.703 1 94.25 110 GLU A C 1
ATOM 873 O O . GLU A 1 110 ? -2.156 5.359 18.234 1 94.25 110 GLU A O 1
ATOM 878 N N . GLU A 1 111 ? -3.697 4.055 19.156 1 96.06 111 GLU A N 1
ATOM 879 C CA . GLU A 1 111 ? -2.797 2.904 19.156 1 96.06 111 GLU A CA 1
ATOM 880 C C . GLU A 1 111 ? -2.408 2.512 17.719 1 96.06 111 GLU A C 1
ATOM 882 O O . GLU A 1 111 ? -1.239 2.232 17.453 1 96.06 111 GLU A O 1
ATOM 887 N N . GLU A 1 112 ? -3.371 2.479 16.875 1 96.38 112 GLU A N 1
ATOM 888 C CA . GLU A 1 112 ? -3.1 2.146 15.477 1 96.38 112 GLU A CA 1
ATOM 889 C C . GLU A 1 112 ? -2.139 3.15 14.844 1 96.38 112 GLU A C 1
ATOM 891 O O . GLU A 1 112 ? -1.199 2.766 14.148 1 96.38 112 GLU A O 1
ATOM 896 N N . LEU A 1 113 ? -2.385 4.43 15.117 1 97.44 113 LEU A N 1
ATOM 897 C CA . LEU A 1 113 ? -1.526 5.473 14.57 1 97.44 113 LEU A CA 1
ATOM 898 C C . LEU A 1 113 ? -0.108 5.352 15.117 1 97.44 113 LEU A C 1
ATOM 900 O O . LEU A 1 113 ? 0.861 5.398 14.359 1 97.44 113 LEU A O 1
ATOM 904 N N . GLU A 1 114 ? 0.011 5.129 16.391 1 97.25 114 GLU A N 1
ATOM 905 C CA . GLU A 1 114 ? 1.328 5.031 17.016 1 97.25 114 GLU A CA 1
ATOM 906 C C . GLU A 1 114 ? 2.107 3.838 16.469 1 97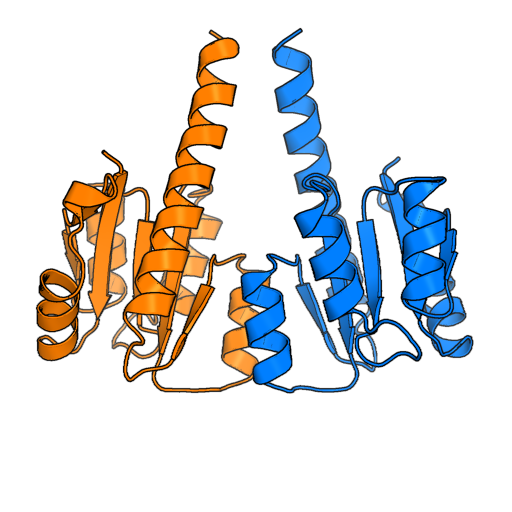.25 114 GLU A C 1
ATOM 908 O O . GLU A 1 114 ? 3.289 3.961 16.141 1 97.25 114 GLU A O 1
ATOM 913 N N . LYS A 1 115 ? 1.451 2.734 16.406 1 97.06 115 LYS A N 1
ATOM 914 C CA . LYS A 1 115 ? 2.094 1.543 15.859 1 97.06 115 LYS A CA 1
ATOM 915 C C . LYS A 1 115 ? 2.555 1.775 14.422 1 97.06 115 LYS A C 1
ATOM 917 O O . LYS A 1 115 ? 3.652 1.364 14.039 1 97.06 115 LYS A O 1
ATOM 922 N N . THR A 1 116 ? 1.696 2.387 13.664 1 97.62 116 THR A N 1
ATOM 923 C CA . THR A 1 116 ? 2.037 2.717 12.281 1 97.62 116 THR A CA 1
ATOM 924 C C . THR A 1 116 ? 3.279 3.6 12.227 1 97.62 116 THR A C 1
ATOM 926 O O . THR A 1 116 ? 4.207 3.33 11.461 1 97.62 116 THR A O 1
ATOM 929 N N . LEU A 1 117 ? 3.34 4.605 13.047 1 98.12 117 LEU A N 1
ATOM 930 C CA . LEU A 1 117 ? 4.445 5.559 13.062 1 98.12 117 LEU A CA 1
ATOM 931 C C . LEU A 1 117 ? 5.75 4.875 13.461 1 98.12 117 LEU A C 1
ATOM 933 O O . LEU A 1 117 ? 6.793 5.117 12.852 1 98.12 117 LEU A O 1
ATOM 937 N N . ILE A 1 118 ? 5.68 4.035 14.422 1 97.31 118 ILE A N 1
ATOM 938 C CA . ILE A 1 118 ? 6.867 3.316 14.875 1 97.31 118 ILE A CA 1
ATOM 939 C C . ILE A 1 118 ? 7.414 2.453 13.742 1 97.31 118 ILE A C 1
ATOM 941 O O . ILE A 1 118 ? 8.617 2.447 13.484 1 97.31 118 ILE A O 1
ATOM 945 N N . THR A 1 119 ? 6.535 1.77 13.094 1 95.69 119 THR A N 1
ATOM 946 C CA . THR A 1 119 ? 6.926 0.926 11.969 1 95.69 119 THR A CA 1
ATOM 947 C C . THR A 1 119 ? 7.57 1.76 10.867 1 95.69 119 THR A C 1
ATOM 949 O O . THR A 1 119 ? 8.586 1.36 10.297 1 95.69 119 THR A O 1
ATOM 952 N N . VAL A 1 120 ? 7 2.881 10.578 1 96.75 120 VAL A N 1
ATOM 953 C CA . VAL A 1 120 ? 7.477 3.756 9.516 1 96.75 120 VAL A CA 1
ATOM 954 C C . VAL A 1 120 ? 8.852 4.309 9.875 1 96.75 120 VAL A C 1
ATOM 956 O O . VAL A 1 120 ? 9.75 4.363 9.031 1 96.75 120 VAL A O 1
ATOM 959 N N . VAL A 1 121 ? 9.039 4.66 11.102 1 96.69 121 VAL A N 1
ATOM 960 C CA . VAL A 1 121 ? 10.328 5.18 11.562 1 96.69 121 VAL A CA 1
ATOM 961 C C . VAL A 1 121 ? 11.406 4.117 11.391 1 96.69 121 VAL A C 1
ATOM 963 O O . VAL A 1 121 ? 12.508 4.41 10.922 1 96.69 121 VAL A O 1
ATOM 966 N N . ASN A 1 122 ? 11.055 2.932 11.773 1 94.56 122 ASN A N 1
ATOM 967 C CA . ASN A 1 122 ? 12 1.833 11.609 1 94.56 122 ASN A CA 1
ATOM 968 C C . ASN A 1 122 ? 12.367 1.624 10.141 1 94.56 122 ASN A C 1
ATOM 970 O O . ASN A 1 122 ? 13.531 1.384 9.812 1 94.56 122 ASN A O 1
ATOM 974 N N . LYS A 1 123 ? 11.367 1.714 9.375 1 92.12 123 LYS A N 1
ATOM 975 C CA . LYS A 1 123 ? 11.586 1.583 7.938 1 92.12 123 LYS A CA 1
ATOM 976 C C . LYS A 1 123 ? 12.516 2.672 7.418 1 92.12 123 LYS A C 1
ATOM 978 O O . LYS A 1 123 ? 13.453 2.389 6.672 1 92.12 123 LYS A O 1
ATOM 983 N N . ILE A 1 124 ? 12.266 3.869 7.801 1 94.06 124 ILE A N 1
ATOM 984 C CA . ILE A 1 124 ? 13.07 5.012 7.375 1 94.06 124 ILE A CA 1
ATOM 985 C C . ILE A 1 124 ? 14.516 4.832 7.836 1 94.06 124 ILE A C 1
ATOM 987 O O . ILE A 1 124 ? 15.453 5.066 7.07 1 94.06 124 ILE A O 1
ATOM 991 N N . ASN A 1 125 ? 14.695 4.383 9.016 1 92.62 125 ASN A N 1
ATOM 992 C CA . ASN A 1 125 ? 16.031 4.199 9.578 1 92.62 125 ASN A CA 1
ATOM 993 C C . ASN A 1 125 ? 16.797 3.094 8.859 1 92.62 125 ASN A C 1
ATOM 995 O O . ASN A 1 125 ? 18.016 3.191 8.672 1 92.62 125 ASN A O 1
ATOM 999 N N . ARG A 1 126 ? 16.094 2.115 8.461 1 87.56 126 ARG A N 1
ATOM 1000 C CA . ARG A 1 126 ? 16.719 1.025 7.723 1 87.56 126 ARG A CA 1
ATOM 1001 C C . ARG A 1 126 ? 17.156 1.488 6.34 1 87.56 126 ARG A C 1
ATOM 1003 O O . ARG A 1 126 ? 18.219 1.075 5.848 1 87.56 126 ARG A O 1
ATOM 1010 N N . GLU A 1 127 ? 16.359 2.281 5.738 1 85.56 127 GLU A N 1
ATOM 1011 C CA . GLU A 1 127 ? 16.656 2.783 4.398 1 85.56 127 GLU A CA 1
ATOM 1012 C C . GLU A 1 127 ? 17.828 3.76 4.422 1 85.56 127 GLU A C 1
ATOM 1014 O O . GLU A 1 127 ? 18.547 3.881 3.438 1 85.56 127 GLU A O 1
ATOM 1019 N N . LYS A 1 128 ? 17.891 4.48 5.484 1 81.69 128 LYS A N 1
ATOM 1020 C CA . LYS A 1 128 ? 19 5.426 5.625 1 81.69 128 LYS A CA 1
ATOM 1021 C C . LYS A 1 128 ? 20.312 4.699 5.887 1 81.69 128 LYS A C 1
ATOM 1023 O O . LYS A 1 128 ? 21.375 5.152 5.449 1 81.69 128 LYS A O 1
ATOM 1028 N N . LYS A 1 129 ? 20.328 3.67 6.684 1 76.69 129 LYS A N 1
ATOM 1029 C CA . LYS A 1 129 ? 21.531 2.902 6.969 1 76.69 129 LYS A CA 1
ATOM 1030 C C . LYS A 1 129 ? 22.062 2.213 5.711 1 76.69 129 LYS A C 1
ATOM 1032 O O . LYS A 1 129 ? 23.266 2.094 5.52 1 76.69 129 LYS A O 1
ATOM 1037 N N . SER A 1 130 ? 21.266 1.795 4.922 1 66.38 130 SER A N 1
ATOM 1038 C CA . SER A 1 130 ? 21.703 1.153 3.686 1 66.38 130 SER A CA 1
ATOM 1039 C C . SER A 1 130 ? 22.375 2.152 2.756 1 66.38 130 SER A C 1
ATOM 1041 O O . SER A 1 130 ? 23.297 1.792 2.018 1 66.38 130 SER A O 1
ATOM 1043 N N . THR A 1 131 ? 22.094 3.41 2.941 1 58.72 131 THR A N 1
ATOM 1044 C CA . THR A 1 131 ? 22.703 4.449 2.127 1 58.72 131 THR A CA 1
ATOM 1045 C C . THR A 1 131 ? 24.078 4.824 2.684 1 58.72 131 THR A C 1
ATOM 1047 O O . THR A 1 131 ? 24.969 5.219 1.931 1 58.72 131 THR A O 1
ATOM 1050 N N . TYR A 1 132 ? 24.25 4.789 3.973 1 53.53 132 TYR A N 1
ATOM 1051 C CA . TYR A 1 132 ? 25.531 5.152 4.586 1 53.53 132 TYR A CA 1
ATOM 1052 C C . TYR A 1 132 ? 26.594 4.102 4.289 1 53.53 132 TYR A C 1
ATOM 1054 O O . TYR A 1 132 ? 27.781 4.422 4.207 1 53.53 132 TYR A O 1
ATOM 1062 N N . PHE A 1 133 ? 26.281 2.846 4.168 1 44.66 133 PHE A N 1
ATOM 1063 C CA . PHE A 1 133 ? 27.328 1.877 3.861 1 44.66 133 PHE A CA 1
ATOM 1064 C C . PHE A 1 133 ? 27.781 2.004 2.41 1 44.66 133 PHE A C 1
ATOM 1066 O O . PHE A 1 133 ? 28.703 1.319 1.978 1 44.66 133 PHE A O 1
ATOM 1073 N N . ARG A 1 134 ? 27.188 2.609 1.68 1 41.25 134 ARG A N 1
ATOM 1074 C CA . ARG A 1 134 ? 27.672 2.834 0.321 1 41.25 134 ARG A CA 1
ATOM 1075 C C . ARG A 1 134 ? 28.641 4.012 0.269 1 41.25 134 ARG A C 1
ATOM 1077 O O . ARG A 1 134 ? 29.219 4.305 -0.782 1 41.25 134 ARG A O 1
ATOM 1084 N N . LYS A 1 135 ? 28.891 4.727 1.364 1 36.53 135 LYS A N 1
ATOM 1085 C CA . LYS A 1 135 ? 29.922 5.754 1.381 1 36.53 135 LYS A CA 1
ATOM 1086 C C . LYS A 1 135 ? 31.25 5.195 1.894 1 36.53 135 LYS A C 1
ATOM 1088 O O . LYS A 1 135 ? 31.266 4.402 2.84 1 36.53 135 LYS A O 1
ATOM 1093 N N . MET B 1 1 ? 15.859 -12.305 -15.164 1 90.81 1 MET B N 1
ATOM 1094 C CA . MET B 1 1 ? 14.414 -12.18 -15.25 1 90.81 1 MET B CA 1
ATOM 1095 C C . MET B 1 1 ? 13.766 -12.336 -13.883 1 90.81 1 MET B C 1
ATOM 1097 O O . MET B 1 1 ? 14.227 -13.141 -13.062 1 90.81 1 MET B O 1
ATOM 1101 N N . CYS B 1 2 ? 12.727 -11.594 -13.648 1 95.94 2 CYS B N 1
ATOM 1102 C CA . CYS B 1 2 ? 12.016 -11.672 -12.383 1 95.94 2 CYS B CA 1
ATOM 1103 C C . CYS B 1 2 ? 11.023 -12.836 -12.383 1 95.94 2 CYS B C 1
ATOM 1105 O O . CYS B 1 2 ? 10.297 -13.039 -13.359 1 95.94 2 CYS B O 1
ATOM 1107 N N . LYS B 1 3 ? 11.031 -13.547 -11.383 1 98.06 3 LYS B N 1
ATOM 1108 C CA . LYS B 1 3 ? 10.18 -14.734 -11.273 1 98.06 3 LYS B CA 1
ATOM 1109 C C . LYS B 1 3 ? 8.828 -14.391 -10.664 1 98.06 3 LYS B C 1
ATOM 1111 O O . LYS B 1 3 ? 8.75 -13.602 -9.719 1 98.06 3 LYS B O 1
ATOM 1116 N N . VAL B 1 4 ? 7.777 -15.023 -11.234 1 98.62 4 VAL B N 1
ATOM 1117 C CA . VAL B 1 4 ? 6.414 -14.742 -10.805 1 98.62 4 VAL B CA 1
ATOM 1118 C C . VAL B 1 4 ? 5.723 -16.047 -10.391 1 98.62 4 VAL B C 1
ATOM 1120 O O . VAL B 1 4 ? 5.871 -17.062 -11.062 1 98.62 4 VAL B O 1
ATOM 1123 N N . MET B 1 5 ? 5.039 -15.984 -9.344 1 98.75 5 MET B N 1
ATOM 1124 C CA . MET B 1 5 ? 4.109 -17.047 -8.969 1 98.75 5 MET B CA 1
ATOM 1125 C C . MET B 1 5 ? 2.664 -16.562 -9.062 1 98.75 5 MET B C 1
ATOM 1127 O O . MET B 1 5 ? 2.334 -15.477 -8.586 1 98.75 5 MET B O 1
ATOM 1131 N N . LEU B 1 6 ? 1.852 -17.344 -9.711 1 98.62 6 LEU B N 1
ATOM 1132 C CA . LEU B 1 6 ? 0.42 -17.078 -9.797 1 98.62 6 LEU B CA 1
ATOM 1133 C C . LEU B 1 6 ? -0.359 -17.984 -8.852 1 98.62 6 LEU B C 1
ATOM 1135 O O . LEU B 1 6 ? -0.165 -19.203 -8.852 1 98.62 6 LEU B O 1
ATOM 1139 N N . VAL B 1 7 ? -1.237 -17.344 -8.031 1 98.56 7 VAL B N 1
ATOM 1140 C CA . VAL B 1 7 ? -1.952 -18.109 -7.012 1 98.56 7 VAL B CA 1
ATOM 1141 C C . VAL B 1 7 ? -3.453 -17.844 -7.133 1 98.56 7 VAL B C 1
ATOM 1143 O O . VAL B 1 7 ? -3.91 -16.719 -6.938 1 98.56 7 VAL B O 1
ATOM 1146 N N . ASP B 1 8 ? -4.199 -18.844 -7.453 1 97.88 8 ASP B N 1
ATOM 1147 C CA . ASP B 1 8 ? -5.652 -18.781 -7.598 1 97.88 8 ASP B CA 1
ATOM 1148 C C . ASP B 1 8 ? -6.266 -20.172 -7.543 1 97.88 8 ASP B C 1
ATOM 1150 O O . ASP B 1 8 ? -5.711 -21.125 -8.102 1 97.88 8 ASP B O 1
ATOM 1154 N N . ASP B 1 9 ? -7.414 -20.25 -6.891 1 96.94 9 ASP B N 1
ATOM 1155 C CA . ASP B 1 9 ? -8 -21.578 -6.781 1 96.94 9 ASP B CA 1
ATOM 1156 C C . ASP B 1 9 ? -8.82 -21.922 -8.023 1 96.94 9 ASP B C 1
ATOM 1158 O O . ASP B 1 9 ? -9.211 -23.078 -8.219 1 96.94 9 ASP B O 1
ATOM 1162 N N . GLU B 1 10 ? -9.039 -20.969 -8.844 1 95.25 10 GLU B N 1
ATOM 1163 C CA . GLU B 1 10 ? -9.742 -21.203 -10.102 1 95.25 10 GLU B CA 1
ATOM 1164 C C . GLU B 1 10 ? -8.766 -21.391 -11.258 1 95.25 10 GLU B C 1
ATOM 1166 O O . GLU B 1 10 ? -8.156 -20.422 -11.719 1 95.25 10 GLU B O 1
ATOM 1171 N N . LYS B 1 11 ? -8.734 -22.562 -11.867 1 94.62 11 LYS B N 1
ATOM 1172 C CA . LYS B 1 11 ? -7.805 -22.922 -12.938 1 94.62 11 LYS B CA 1
ATOM 1173 C C . LYS B 1 11 ? -8 -22 -14.148 1 94.62 11 LYS B C 1
ATOM 1175 O O . LYS B 1 11 ? -7.039 -21.688 -14.852 1 94.62 11 LYS B O 1
ATOM 1180 N N . LEU B 1 12 ? -9.227 -21.672 -14.383 1 93.38 12 LEU B N 1
ATOM 1181 C CA . LEU B 1 12 ? -9.539 -20.797 -15.523 1 93.38 12 LEU B CA 1
ATOM 1182 C C . LEU B 1 12 ? -8.828 -19.453 -15.383 1 93.38 12 LEU B C 1
ATOM 1184 O O . LEU B 1 12 ? -8.328 -18.922 -16.375 1 93.38 12 LEU B O 1
ATOM 1188 N N . ILE B 1 13 ? -8.758 -18.969 -14.195 1 94.31 13 ILE B N 1
ATOM 1189 C CA . ILE B 1 13 ? -8.094 -17.703 -13.938 1 94.31 13 ILE B CA 1
ATOM 1190 C C . ILE B 1 13 ? -6.586 -17.844 -14.133 1 94.31 13 ILE B C 1
ATOM 1192 O O . ILE B 1 13 ? -5.949 -17.016 -14.789 1 94.31 13 ILE B O 1
ATOM 1196 N N . LEU B 1 14 ? -6.016 -18.875 -13.648 1 96.25 14 LEU B N 1
ATOM 1197 C CA . LEU B 1 14 ? -4.59 -19.141 -13.805 1 96.25 14 LEU B CA 1
ATOM 1198 C C . LEU B 1 14 ? -4.211 -19.234 -15.281 1 96.25 14 LEU B C 1
ATOM 1200 O O . LEU B 1 14 ? -3.252 -18.594 -15.711 1 96.25 14 LEU B O 1
ATOM 1204 N N . ASN B 1 15 ? -4.996 -20.016 -15.984 1 95.12 15 ASN B N 1
ATOM 1205 C CA . ASN B 1 15 ? -4.742 -20.172 -17.422 1 95.12 15 ASN B CA 1
ATOM 1206 C C . ASN B 1 15 ? -4.883 -18.859 -18.156 1 95.12 15 ASN B C 1
ATOM 1208 O O . ASN B 1 15 ? -4.105 -18.562 -19.062 1 95.12 15 ASN B O 1
ATOM 1212 N N . GLY B 1 16 ? -5.891 -18.094 -17.797 1 94.75 16 GLY B N 1
ATOM 1213 C CA . GLY B 1 16 ? -6.055 -16.781 -18.391 1 94.75 16 GLY B CA 1
ATOM 1214 C C . GLY B 1 16 ? -4.863 -15.867 -18.156 1 94.75 16 GLY B C 1
ATOM 1215 O O . GLY B 1 16 ? -4.391 -15.203 -19.094 1 94.75 16 GLY B O 1
ATOM 1216 N N . LEU B 1 17 ? -4.367 -15.852 -16.969 1 95.75 17 LEU B N 1
ATOM 1217 C CA . LEU B 1 17 ? -3.244 -15 -16.609 1 95.75 17 LEU B CA 1
ATOM 1218 C C . LEU B 1 17 ? -1.991 -15.391 -17.391 1 95.75 17 LEU B C 1
ATOM 1220 O O . LEU B 1 17 ? -1.216 -14.523 -17.797 1 95.75 17 LEU B O 1
ATOM 1224 N N . LEU B 1 18 ? -1.809 -16.656 -17.594 1 95.31 18 LEU B N 1
ATOM 1225 C CA . LEU B 1 18 ? -0.642 -17.172 -18.297 1 95.31 18 LEU B CA 1
ATOM 1226 C C . LEU B 1 18 ? -0.644 -16.688 -19.75 1 95.31 18 LEU B C 1
ATOM 1228 O O . LEU B 1 18 ? 0.419 -16.5 -20.344 1 95.31 18 LEU B O 1
ATOM 1232 N N . ASN B 1 19 ? -1.837 -16.375 -20.203 1 93.62 19 ASN B N 1
ATOM 1233 C CA . ASN B 1 19 ? -1.954 -16.125 -21.625 1 93.62 19 ASN B CA 1
ATOM 1234 C C . ASN B 1 19 ? -2.182 -14.648 -21.922 1 93.62 19 ASN B C 1
ATOM 1236 O O . ASN B 1 19 ? -1.928 -14.188 -23.047 1 93.62 19 ASN B O 1
ATOM 1240 N N . ILE B 1 20 ? -2.629 -13.906 -21 1 92.12 20 ILE B N 1
ATOM 1241 C CA . ILE B 1 20 ? -3.059 -12.547 -21.297 1 92.12 20 ILE B CA 1
ATOM 1242 C C . ILE B 1 20 ? -1.863 -11.602 -21.203 1 92.12 20 ILE B C 1
ATOM 1244 O O . ILE B 1 20 ? -1.937 -10.453 -21.656 1 92.12 20 ILE B O 1
ATOM 1248 N N . ILE B 1 21 ? -0.835 -11.977 -20.625 1 93.12 21 ILE B N 1
ATOM 1249 C CA . ILE B 1 21 ? 0.359 -11.156 -20.469 1 93.12 21 ILE B CA 1
ATOM 1250 C C . ILE B 1 21 ? 1.518 -11.773 -21.25 1 93.12 21 ILE B C 1
ATOM 1252 O O . ILE B 1 21 ? 1.746 -12.984 -21.172 1 93.12 21 ILE B O 1
ATOM 1256 N N . ASP B 1 22 ? 2.174 -11.008 -22.031 1 94.88 22 ASP B N 1
ATOM 1257 C CA . ASP B 1 22 ? 3.463 -11.422 -22.578 1 94.88 22 ASP B CA 1
ATOM 1258 C C . ASP B 1 22 ? 4.582 -11.234 -21.562 1 94.88 22 ASP B C 1
ATOM 1260 O O . ASP B 1 22 ? 5.359 -10.281 -21.656 1 94.88 22 ASP B O 1
ATOM 1264 N N . TRP B 1 23 ? 4.715 -12.172 -20.688 1 97.19 23 TRP B N 1
ATOM 1265 C CA . TRP B 1 23 ? 5.574 -12.086 -19.516 1 97.19 23 TRP B CA 1
ATOM 1266 C C . TRP B 1 23 ? 7.023 -11.828 -19.906 1 97.19 23 TRP B C 1
ATOM 1268 O O . TRP B 1 23 ? 7.691 -10.977 -19.328 1 97.19 23 TRP B O 1
ATOM 1278 N N . ASP B 1 24 ? 7.5 -12.492 -20.891 1 95.69 24 ASP B N 1
ATOM 1279 C CA . ASP B 1 24 ? 8.891 -12.391 -21.312 1 95.69 24 ASP B CA 1
ATOM 1280 C C . ASP B 1 24 ? 9.211 -10.984 -21.828 1 95.69 24 ASP B C 1
ATOM 1282 O O . ASP B 1 24 ? 10.289 -10.453 -21.562 1 95.69 24 ASP B O 1
ATOM 1286 N N . SER B 1 25 ? 8.281 -10.422 -22.484 1 96.38 25 SER B N 1
ATOM 1287 C CA . SER B 1 25 ? 8.508 -9.125 -23.094 1 96.38 25 SER B CA 1
ATOM 1288 C C . SER B 1 25 ? 8.711 -8.039 -22.047 1 96.38 25 SER B C 1
ATOM 1290 O O . SER B 1 25 ? 9.289 -6.988 -22.328 1 96.38 25 SER B O 1
ATOM 1292 N N . ILE B 1 26 ? 8.289 -8.367 -20.859 1 95.75 26 ILE B N 1
ATOM 1293 C CA . ILE B 1 26 ? 8.43 -7.34 -19.828 1 95.75 26 ILE B CA 1
ATOM 1294 C C . ILE B 1 26 ? 9.391 -7.82 -18.75 1 95.75 26 ILE B C 1
ATOM 1296 O O . ILE B 1 26 ? 9.352 -7.328 -17.609 1 95.75 26 ILE B O 1
ATOM 1300 N N . GLY B 1 27 ? 10.117 -8.805 -19.047 1 96.38 27 GLY B N 1
ATOM 1301 C CA . GLY B 1 27 ? 11.203 -9.234 -18.172 1 96.38 27 GLY B CA 1
ATOM 1302 C C . GLY B 1 27 ? 10.75 -10.141 -17.047 1 96.38 27 GLY B C 1
ATOM 1303 O O . GLY B 1 27 ? 11.375 -10.188 -15.992 1 96.38 27 GLY B O 1
ATOM 1304 N N . LEU B 1 28 ? 9.617 -10.82 -17.297 1 98.12 28 LEU B N 1
ATOM 1305 C CA . LEU B 1 28 ? 9.062 -11.68 -16.266 1 98.12 28 LEU B CA 1
ATOM 1306 C C . LEU B 1 28 ? 8.945 -13.117 -16.75 1 98.12 28 LEU B C 1
ATOM 1308 O O . LEU B 1 28 ? 8.836 -13.359 -17.953 1 98.12 28 LEU B O 1
ATOM 1312 N N . LYS B 1 29 ? 8.977 -14 -15.844 1 98 29 LYS B N 1
ATOM 1313 C CA . LYS B 1 29 ? 8.727 -15.414 -16.125 1 98 29 LYS B CA 1
ATOM 1314 C C . LYS B 1 29 ? 7.871 -16.047 -15.031 1 98 29 LYS B C 1
ATOM 1316 O O . LYS B 1 29 ? 8.219 -15.984 -13.852 1 98 29 LYS B O 1
ATOM 1321 N N . VAL B 1 30 ? 6.762 -16.641 -15.453 1 98.19 30 VAL B N 1
ATOM 1322 C CA . VAL B 1 30 ? 5.957 -17.391 -14.492 1 98.19 30 VAL B CA 1
ATOM 1323 C C . VAL B 1 30 ? 6.613 -18.75 -14.211 1 98.19 30 VAL B C 1
ATOM 1325 O O . VAL B 1 30 ? 6.684 -19.609 -15.094 1 98.19 30 VAL B O 1
ATOM 1328 N N . THR B 1 31 ? 7.078 -18.922 -12.984 1 98.06 31 THR B N 1
ATOM 1329 C CA . THR B 1 31 ? 7.84 -20.125 -12.68 1 98.06 31 THR B CA 1
ATOM 1330 C C . THR B 1 31 ? 7.023 -21.078 -11.812 1 98.06 31 THR B C 1
ATOM 1332 O O . THR B 1 31 ? 7.355 -22.266 -11.695 1 98.06 31 THR B O 1
ATOM 1335 N N . GLU B 1 32 ? 5.977 -20.5 -11.188 1 97.56 32 GLU B N 1
ATOM 1336 C CA . GLU B 1 32 ? 5.148 -21.312 -10.297 1 97.56 32 GLU B CA 1
ATOM 1337 C C . GLU B 1 32 ? 3.684 -20.891 -10.375 1 97.56 32 GLU B C 1
ATOM 1339 O O . GLU B 1 32 ? 3.381 -19.719 -10.609 1 97.56 32 GLU B O 1
ATOM 1344 N N . THR B 1 33 ? 2.85 -21.859 -10.203 1 98 33 THR B N 1
ATOM 1345 C CA . THR B 1 33 ? 1.435 -21.625 -9.938 1 98 33 THR B CA 1
ATOM 1346 C C . THR B 1 33 ? 0.983 -22.406 -8.703 1 98 33 THR B C 1
ATOM 1348 O O . THR B 1 33 ? 1.6 -23.406 -8.336 1 98 33 THR B O 1
ATOM 1351 N N . ALA B 1 34 ? 0.016 -21.859 -8.023 1 98.19 34 ALA B N 1
ATOM 1352 C CA . ALA B 1 34 ? -0.551 -22.547 -6.863 1 98.19 34 ALA B CA 1
ATOM 1353 C C . ALA B 1 34 ? -2.07 -22.406 -6.84 1 98.19 34 ALA B C 1
ATOM 1355 O O . ALA B 1 34 ? -2.621 -21.406 -7.289 1 98.19 34 ALA B O 1
ATOM 1356 N N . ASN B 1 35 ? -2.738 -23.375 -6.23 1 96.88 35 ASN B N 1
ATOM 1357 C CA . ASN B 1 35 ? -4.195 -23.406 -6.258 1 96.88 35 ASN B CA 1
ATOM 1358 C C . ASN B 1 35 ? -4.793 -22.984 -4.918 1 96.88 35 ASN B C 1
ATOM 1360 O O . ASN B 1 35 ? -6.016 -22.953 -4.762 1 96.88 35 ASN B O 1
ATOM 1364 N N . ASP B 1 36 ? -3.994 -22.75 -4 1 97.12 36 ASP B N 1
ATOM 1365 C CA . ASP B 1 36 ? -4.414 -22.203 -2.717 1 97.12 36 ASP B CA 1
ATOM 1366 C C . ASP B 1 36 ? -3.236 -21.578 -1.976 1 97.12 36 ASP B C 1
ATOM 1368 O O . ASP B 1 36 ? -2.09 -21.672 -2.418 1 97.12 36 ASP B O 1
ATOM 1372 N N . GLY B 1 37 ? -3.525 -20.906 -0.837 1 98 37 GLY B N 1
ATOM 1373 C CA . GLY B 1 37 ? -2.508 -20.172 -0.102 1 98 37 GLY B CA 1
ATOM 1374 C C . GLY B 1 37 ? -1.445 -21.062 0.503 1 98 37 GLY B C 1
ATOM 1375 O O . GLY B 1 37 ? -0.271 -20.703 0.558 1 98 37 GLY B O 1
ATOM 1376 N N . GLN B 1 38 ? -1.89 -22.234 0.933 1 98.19 38 GLN B N 1
ATOM 1377 C CA . GLN B 1 38 ? -0.942 -23.156 1.553 1 98.19 38 GLN B CA 1
ATOM 1378 C C . GLN B 1 38 ? 0.056 -23.688 0.531 1 98.19 38 GLN B C 1
ATOM 1380 O O . GLN B 1 38 ? 1.261 -23.734 0.793 1 98.19 38 GLN B O 1
ATOM 1385 N N . GLU B 1 39 ? -0.439 -24.078 -0.568 1 98.25 39 GLU B N 1
ATOM 1386 C CA . GLU B 1 39 ? 0.436 -24.531 -1.644 1 98.25 39 GLU B CA 1
ATOM 1387 C C . GLU B 1 39 ? 1.402 -23.438 -2.074 1 98.25 39 GLU B C 1
ATOM 1389 O O . GLU B 1 39 ? 2.588 -23.688 -2.289 1 98.25 39 GLU B O 1
ATOM 1394 N N . ALA B 1 40 ? 0.884 -22.25 -2.201 1 98.62 40 ALA B N 1
ATOM 1395 C CA . ALA B 1 40 ? 1.715 -21.125 -2.582 1 98.62 40 ALA B CA 1
ATOM 1396 C C . ALA B 1 40 ? 2.848 -20.906 -1.582 1 98.62 40 ALA B C 1
ATOM 1398 O O . ALA B 1 40 ? 3.996 -20.688 -1.973 1 98.62 40 ALA B O 1
ATOM 1399 N N . TYR B 1 41 ? 2.475 -20.984 -0.295 1 98.5 41 TYR B N 1
ATOM 1400 C CA . TYR B 1 41 ? 3.451 -20.812 0.772 1 98.5 41 TYR B CA 1
ATOM 1401 C C . TYR B 1 41 ? 4.566 -21.844 0.675 1 98.5 41 TYR B C 1
ATOM 1403 O O . TYR B 1 41 ? 5.75 -21.5 0.738 1 98.5 41 TYR B O 1
ATOM 1411 N N . GLU B 1 42 ? 4.199 -23.078 0.485 1 98.38 42 GLU B N 1
ATOM 1412 C CA . GLU B 1 42 ? 5.156 -24.172 0.419 1 98.38 42 GLU B CA 1
ATOM 1413 C C . GLU B 1 42 ? 6.062 -24.047 -0.803 1 98.38 42 GLU B C 1
ATOM 1415 O O . GLU B 1 42 ? 7.277 -24.234 -0.707 1 98.38 42 GLU B O 1
ATOM 1420 N N . LYS B 1 43 ? 5.492 -23.703 -1.901 1 98.38 43 LYS B N 1
ATOM 1421 C CA . LYS B 1 43 ? 6.266 -23.547 -3.129 1 98.38 43 LYS B CA 1
ATOM 1422 C C . LYS B 1 43 ? 7.223 -22.359 -3.023 1 98.38 43 LYS B C 1
ATOM 1424 O O . LYS B 1 43 ? 8.359 -22.422 -3.494 1 98.38 43 LYS B O 1
ATOM 1429 N N . TYR B 1 44 ? 6.758 -21.312 -2.41 1 98.25 44 TYR B N 1
ATOM 1430 C CA . TYR B 1 44 ? 7.609 -20.156 -2.219 1 98.25 44 TYR B CA 1
ATOM 1431 C C . TYR B 1 44 ? 8.828 -20.5 -1.37 1 98.25 44 TYR B C 1
ATOM 1433 O O . TYR B 1 44 ? 9.945 -20.062 -1.665 1 98.25 44 TYR B O 1
ATOM 1441 N N . LYS B 1 45 ? 8.562 -21.234 -0.274 1 97.19 45 LYS B N 1
ATOM 1442 C CA . LYS B 1 45 ? 9.648 -21.609 0.627 1 97.19 45 LYS B CA 1
ATOM 1443 C C . LYS B 1 45 ? 10.695 -22.453 -0.1 1 97.19 45 LYS B C 1
ATOM 1445 O O . LYS B 1 45 ? 11.891 -22.344 0.197 1 97.19 45 LYS B O 1
ATOM 1450 N N . LYS B 1 46 ? 10.242 -23.219 -1.064 1 97.12 46 LYS B N 1
ATOM 1451 C CA . LYS B 1 46 ? 11.148 -24.078 -1.827 1 97.12 46 LYS B CA 1
ATOM 1452 C C . LYS B 1 46 ? 11.836 -23.281 -2.939 1 97.12 46 LYS B C 1
ATOM 1454 O O . LYS B 1 46 ? 13.031 -23.469 -3.186 1 97.12 46 LYS B O 1
ATOM 1459 N N . ASN B 1 47 ? 11.078 -22.453 -3.619 1 96.44 47 ASN B N 1
ATOM 1460 C CA . ASN B 1 47 ? 11.562 -21.656 -4.746 1 96.44 47 ASN B CA 1
ATOM 1461 C C . ASN B 1 47 ? 11.055 -20.219 -4.688 1 96.44 47 ASN B C 1
ATOM 1463 O O . ASN B 1 47 ? 10.102 -19.875 -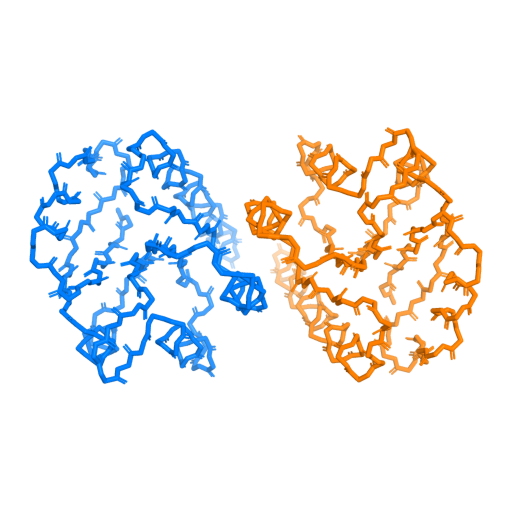5.383 1 96.44 47 ASN B O 1
ATOM 1467 N N . PRO B 1 48 ? 11.766 -19.406 -3.967 1 96.88 48 PRO B N 1
ATOM 1468 C CA . PRO B 1 48 ? 11.289 -18.016 -3.836 1 96.88 48 PRO B CA 1
ATOM 1469 C C . PRO B 1 48 ? 11.18 -17.297 -5.18 1 96.88 48 PRO B C 1
ATOM 1471 O O . PRO B 1 48 ? 11.961 -17.578 -6.094 1 96.88 48 PRO B O 1
ATOM 1474 N N . VAL B 1 49 ? 10.188 -16.453 -5.254 1 98 49 VAL B N 1
ATOM 1475 C CA . VAL B 1 49 ? 9.969 -15.68 -6.469 1 98 49 VAL B CA 1
ATOM 1476 C C . VAL B 1 49 ? 10.023 -14.188 -6.145 1 98 49 VAL B C 1
ATOM 1478 O O . VAL B 1 49 ? 10.047 -13.805 -4.977 1 98 49 VAL B O 1
ATOM 1481 N N . ASP B 1 50 ? 10.039 -13.367 -7.164 1 97.75 50 ASP B N 1
ATOM 1482 C CA . ASP B 1 50 ? 10.141 -11.922 -6.992 1 97.75 50 ASP B CA 1
ATOM 1483 C C . ASP B 1 50 ? 8.758 -11.289 -6.828 1 97.75 50 ASP B C 1
ATOM 1485 O O . ASP B 1 50 ? 8.609 -10.281 -6.141 1 97.75 50 ASP B O 1
ATOM 1489 N N . ILE B 1 51 ? 7.789 -11.867 -7.492 1 98.62 51 ILE B N 1
ATOM 1490 C CA . ILE B 1 51 ? 6.434 -11.328 -7.492 1 98.62 51 ILE B CA 1
ATOM 1491 C C . ILE B 1 51 ? 5.434 -12.453 -7.246 1 98.62 51 ILE B C 1
ATOM 1493 O O . ILE B 1 51 ? 5.543 -13.531 -7.844 1 98.62 51 ILE B O 1
ATOM 1497 N N . ILE B 1 52 ? 4.535 -12.242 -6.395 1 98.75 52 ILE B N 1
ATOM 1498 C CA . ILE B 1 52 ? 3.396 -13.133 -6.211 1 98.75 52 ILE B CA 1
ATOM 1499 C C . ILE B 1 52 ? 2.104 -12.398 -6.562 1 98.75 52 ILE B C 1
ATOM 1501 O O . ILE B 1 52 ? 1.839 -11.312 -6.043 1 98.75 52 ILE B O 1
ATOM 1505 N N . ILE B 1 53 ? 1.371 -12.945 -7.445 1 98.75 53 ILE B N 1
ATOM 1506 C CA . ILE B 1 53 ? 0.027 -12.492 -7.781 1 98.75 53 ILE B CA 1
ATOM 1507 C C . ILE B 1 53 ? -1.004 -13.469 -7.227 1 98.75 53 ILE B C 1
ATOM 1509 O O . ILE B 1 53 ? -1.015 -14.648 -7.594 1 98.75 53 ILE B O 1
ATOM 1513 N N . THR B 1 54 ? -1.877 -12.938 -6.363 1 98.44 54 THR B N 1
ATOM 1514 C CA . THR B 1 54 ? -2.688 -13.906 -5.633 1 98.44 54 THR B CA 1
ATOM 1515 C C . THR B 1 54 ? -4.129 -13.422 -5.512 1 98.44 54 THR B C 1
ATOM 1517 O O . THR B 1 54 ? -4.375 -12.219 -5.344 1 98.44 54 THR B O 1
ATOM 1520 N N . ASP B 1 55 ? -5.027 -14.344 -5.547 1 97.56 55 ASP B N 1
ATOM 1521 C CA . ASP B 1 55 ? -6.41 -14.141 -5.129 1 97.56 55 ASP B CA 1
ATOM 1522 C C . ASP B 1 55 ? -6.512 -14.023 -3.609 1 97.56 55 ASP B C 1
ATOM 1524 O O . ASP B 1 55 ? -5.668 -14.555 -2.883 1 97.56 55 ASP B O 1
ATOM 1528 N N . ILE B 1 56 ? -7.562 -13.391 -3.162 1 96.81 56 ILE B N 1
ATOM 1529 C CA . ILE B 1 56 ? -7.762 -13.266 -1.722 1 96.81 56 ILE B CA 1
ATOM 1530 C C . ILE B 1 56 ? -8.492 -14.5 -1.192 1 96.81 56 ILE B C 1
ATOM 1532 O O . ILE B 1 56 ? -8.055 -15.109 -0.217 1 96.81 56 ILE B O 1
ATOM 1536 N N . THR B 1 57 ? -9.648 -14.781 -1.852 1 95.38 57 THR B N 1
ATOM 1537 C CA . THR B 1 57 ? -10.516 -15.828 -1.333 1 95.38 57 THR B CA 1
ATOM 1538 C C . THR B 1 57 ? -10.125 -17.188 -1.897 1 95.38 57 THR B C 1
ATOM 1540 O O . THR B 1 57 ? -10.492 -17.531 -3.023 1 95.38 57 THR B O 1
ATOM 1543 N N . MET B 1 58 ? -9.391 -17.891 -1.204 1 96.5 58 MET B N 1
ATOM 1544 C CA . MET B 1 58 ? -8.977 -19.25 -1.543 1 96.5 58 MET B CA 1
ATOM 1545 C C . MET B 1 58 ? -9.109 -20.172 -0.338 1 96.5 58 MET B C 1
ATOM 1547 O O . MET B 1 58 ? -9.156 -19.703 0.803 1 96.5 58 MET B O 1
ATOM 1551 N N . PRO B 1 59 ? -9.203 -21.438 -0.604 1 94.56 59 PRO B N 1
ATOM 1552 C CA . PRO B 1 59 ? -9.234 -22.375 0.524 1 94.56 59 PRO B CA 1
ATOM 1553 C C . PRO B 1 59 ? -7.934 -22.391 1.32 1 94.56 59 PRO B C 1
ATOM 1555 O O . PRO B 1 59 ? -6.895 -21.953 0.82 1 94.56 59 PRO B O 1
ATOM 1558 N N . LYS B 1 60 ? -7.984 -22.812 2.668 1 95.62 60 LYS B N 1
ATOM 1559 C CA . LYS B 1 60 ? -6.852 -22.984 3.57 1 95.62 60 LYS B CA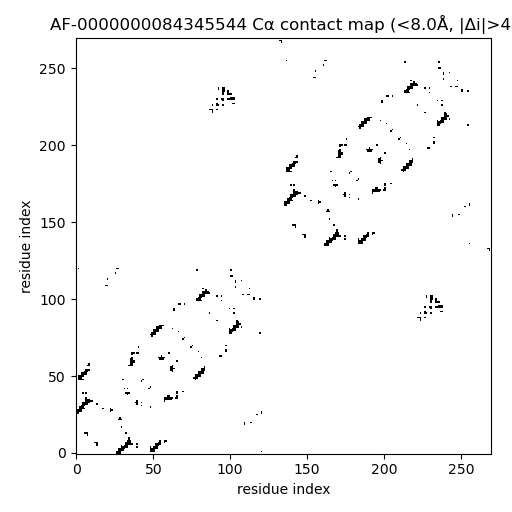 1
ATOM 1560 C C . LYS B 1 60 ? -6.293 -21.641 4.012 1 95.62 60 LYS B C 1
ATOM 1562 O O . LYS B 1 60 ? -6.789 -21.031 4.965 1 95.62 60 LYS B O 1
ATOM 1567 N N . LEU B 1 61 ? -5.355 -21.141 3.148 1 96.56 61 LEU B N 1
ATOM 1568 C CA . LEU B 1 61 ? -4.777 -19.828 3.424 1 96.56 61 LEU B CA 1
ATOM 1569 C C . LEU B 1 61 ? -5.227 -18.812 2.383 1 96.56 61 LEU B C 1
ATOM 1571 O O . LEU B 1 61 ? -5.047 -19.016 1.181 1 96.56 61 LEU B O 1
ATOM 1575 N N . THR B 1 62 ? -5.863 -17.766 2.895 1 96.56 62 THR B N 1
ATOM 1576 C CA . THR B 1 62 ? -6.297 -16.734 1.967 1 96.56 62 THR B CA 1
ATOM 1577 C C . THR B 1 62 ? -5.098 -15.961 1.41 1 96.56 62 THR B C 1
ATOM 1579 O O . THR B 1 62 ? -3.986 -16.078 1.934 1 96.56 62 THR B O 1
ATOM 1582 N N . GLY B 1 63 ? -5.336 -15.227 0.39 1 98 63 GLY B N 1
ATOM 1583 C CA . GLY B 1 63 ? -4.262 -14.414 -0.167 1 98 63 GLY B CA 1
ATOM 1584 C C . GLY B 1 63 ? -3.654 -13.461 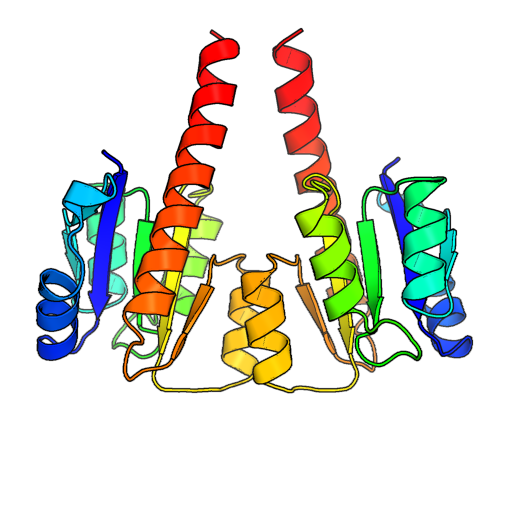0.839 1 98 63 GLY B C 1
ATOM 1585 O O . GLY B 1 63 ? -2.43 -13.32 0.914 1 98 63 GLY B O 1
ATOM 1586 N N . LEU B 1 64 ? -4.461 -12.82 1.612 1 97.62 64 LEU B N 1
ATOM 1587 C CA . LEU B 1 64 ? -3.986 -11.859 2.6 1 97.62 64 LEU B CA 1
ATOM 1588 C C . LEU B 1 64 ? -3.227 -12.555 3.721 1 97.62 64 LEU B C 1
ATOM 1590 O O . LEU B 1 64 ? -2.211 -12.047 4.203 1 97.62 64 LEU B O 1
ATOM 1594 N N . GLN B 1 65 ? -3.703 -13.664 4.109 1 97.69 65 GLN B N 1
ATOM 1595 C CA . GLN B 1 65 ? -3.004 -14.453 5.121 1 97.69 65 GLN B CA 1
ATOM 1596 C C . GLN B 1 65 ? -1.65 -14.93 4.609 1 97.69 65 GLN B C 1
ATOM 1598 O O . GLN B 1 65 ? -0.671 -14.961 5.355 1 97.69 65 GLN B O 1
ATOM 1603 N N . LEU B 1 66 ? -1.627 -15.352 3.354 1 98.25 66 LEU B N 1
ATOM 1604 C CA . LEU B 1 66 ? -0.38 -15.75 2.715 1 98.25 66 LEU B CA 1
ATOM 1605 C C . LEU B 1 66 ? 0.643 -14.625 2.756 1 98.25 66 LEU B C 1
ATOM 1607 O O . LEU B 1 66 ? 1.784 -14.828 3.176 1 98.25 66 LEU B O 1
ATOM 1611 N N . ILE B 1 67 ? 0.238 -13.461 2.369 1 98.06 67 ILE B N 1
ATOM 1612 C CA . ILE B 1 67 ? 1.116 -12.297 2.322 1 98.06 67 ILE B CA 1
ATOM 1613 C C . ILE B 1 67 ? 1.605 -11.961 3.729 1 98.06 67 ILE B C 1
ATOM 1615 O O . ILE B 1 67 ? 2.801 -11.742 3.943 1 98.06 67 ILE B O 1
ATOM 1619 N N . GLU B 1 68 ? 0.697 -11.922 4.629 1 97 68 GLU B N 1
ATOM 1620 C CA . GLU B 1 68 ? 1.034 -11.609 6.016 1 97 68 GLU B CA 1
ATOM 1621 C C . GLU B 1 68 ? 2.074 -12.586 6.559 1 97 68 GLU B C 1
ATOM 1623 O O . GLU B 1 68 ? 3.049 -12.172 7.191 1 97 68 GLU B O 1
ATOM 1628 N N . LYS B 1 69 ? 1.85 -13.828 6.32 1 97.06 69 LYS B N 1
ATOM 1629 C CA . LYS B 1 69 ? 2.756 -14.875 6.781 1 97.06 69 LYS B CA 1
ATOM 1630 C C . LYS B 1 69 ? 4.148 -14.695 6.184 1 97.06 69 LYS B C 1
ATOM 1632 O O . LYS B 1 69 ? 5.148 -14.727 6.906 1 97.06 69 LYS B O 1
ATOM 1637 N N . LEU B 1 70 ? 4.219 -14.484 4.914 1 97.44 70 LEU B N 1
ATOM 1638 C CA . LEU B 1 70 ? 5.5 -14.344 4.23 1 97.44 70 LEU B CA 1
ATOM 1639 C C . LEU B 1 70 ? 6.219 -13.078 4.676 1 97.44 70 LEU B C 1
ATOM 1641 O O . LEU B 1 70 ? 7.434 -13.094 4.887 1 97.44 70 LEU B O 1
ATOM 1645 N N . LYS B 1 71 ? 5.48 -12.016 4.863 1 94.81 71 LYS B N 1
ATOM 1646 C CA . LYS B 1 71 ? 6.078 -10.766 5.324 1 94.81 71 LYS B CA 1
ATOM 1647 C C . LYS B 1 71 ? 6.641 -10.914 6.734 1 94.81 71 LYS B C 1
ATOM 1649 O O . LYS B 1 71 ? 7.727 -10.406 7.031 1 94.81 71 LYS B O 1
ATOM 1654 N N . ASN B 1 72 ? 5.906 -11.555 7.543 1 93.38 72 ASN B N 1
ATOM 1655 C CA . ASN B 1 72 ? 6.344 -11.781 8.922 1 93.38 72 ASN B CA 1
ATOM 1656 C C . ASN B 1 72 ? 7.621 -12.609 8.969 1 93.38 72 ASN B C 1
ATOM 1658 O O . ASN B 1 72 ? 8.375 -12.531 9.938 1 93.38 72 ASN B O 1
ATOM 1662 N N . GLU B 1 73 ? 7.84 -13.32 7.922 1 94.69 73 GLU B N 1
ATOM 1663 C CA . GLU B 1 73 ? 9.023 -14.172 7.871 1 94.69 73 GLU B CA 1
ATOM 1664 C C . GLU B 1 73 ? 10.188 -13.461 7.188 1 94.69 73 GLU B C 1
ATOM 1666 O O . GLU B 1 73 ? 11.25 -14.055 6.973 1 94.69 73 GLU B O 1
ATOM 1671 N N . GLY B 1 74 ? 10 -12.211 6.797 1 87.31 74 GLY B N 1
ATOM 1672 C CA . GLY B 1 74 ? 11.102 -11.375 6.332 1 87.31 74 GLY B CA 1
ATOM 1673 C C . GLY B 1 74 ? 11.25 -11.375 4.824 1 87.31 74 GLY B C 1
ATOM 1674 O O . GLY B 1 74 ? 12.352 -11.164 4.305 1 87.31 74 GLY B O 1
ATOM 1675 N N . CYS B 1 75 ? 10.242 -11.703 4.125 1 84.94 75 CYS B N 1
ATOM 1676 C CA . CYS B 1 75 ? 10.281 -11.703 2.666 1 84.94 75 CYS B CA 1
ATOM 1677 C C . CYS B 1 75 ? 10.07 -10.297 2.115 1 84.94 75 CYS B C 1
ATOM 1679 O O . CYS B 1 75 ? 9.227 -10.094 1.245 1 84.94 75 CYS B O 1
ATOM 1681 N N . GLU B 1 76 ? 10.922 -9.469 2.412 1 79.69 76 GLU B N 1
ATOM 1682 C CA . GLU B 1 76 ? 10.742 -8.047 2.133 1 79.69 76 GLU B CA 1
ATOM 1683 C C . GLU B 1 76 ? 10.953 -7.746 0.651 1 79.69 76 GLU B C 1
ATOM 1685 O O . GLU B 1 76 ? 10.422 -6.758 0.135 1 79.69 76 GLU B O 1
ATOM 1690 N N . ASN B 1 77 ? 11.617 -8.602 0.004 1 89.44 77 ASN B N 1
ATOM 1691 C CA . ASN B 1 77 ? 11.977 -8.312 -1.38 1 89.44 77 ASN B CA 1
ATOM 1692 C C . ASN B 1 77 ? 10.891 -8.773 -2.35 1 89.44 77 ASN B C 1
ATOM 1694 O O . ASN B 1 77 ? 10.883 -8.367 -3.512 1 89.44 77 ASN B O 1
ATOM 1698 N N . THR B 1 78 ? 10.047 -9.625 -1.86 1 96.81 78 THR B N 1
ATOM 1699 C CA . THR B 1 78 ? 8.977 -10.117 -2.721 1 96.81 78 THR B CA 1
ATOM 1700 C C . THR B 1 78 ? 7.863 -9.086 -2.848 1 96.81 78 THR B C 1
ATOM 1702 O O . THR B 1 78 ? 7.461 -8.469 -1.857 1 96.81 78 THR B O 1
ATOM 1705 N N . LYS B 1 79 ? 7.414 -8.875 -4.039 1 98.06 79 LYS B N 1
ATOM 1706 C CA . LYS B 1 79 ? 6.32 -7.945 -4.312 1 98.06 79 LYS B CA 1
ATOM 1707 C C . LYS B 1 79 ? 5 -8.688 -4.492 1 98.06 79 LYS B C 1
ATOM 1709 O O . LYS B 1 79 ? 4.965 -9.773 -5.074 1 98.06 79 LYS B O 1
ATOM 1714 N N . PHE B 1 80 ? 3.934 -8.07 -4.027 1 98.5 80 PHE B N 1
ATOM 1715 C CA . PHE B 1 80 ? 2.65 -8.766 -4.023 1 98.5 80 PHE B CA 1
ATOM 1716 C C . PHE B 1 80 ? 1.6 -7.957 -4.781 1 98.5 80 PHE B C 1
ATOM 1718 O O . PHE B 1 80 ? 1.503 -6.738 -4.613 1 98.5 80 PHE B O 1
ATOM 1725 N N . ILE B 1 81 ? 0.874 -8.602 -5.555 1 98.56 81 ILE B N 1
ATOM 1726 C CA . ILE B 1 81 ? -0.298 -8.055 -6.234 1 98.56 81 ILE B CA 1
ATOM 1727 C C . ILE B 1 81 ? -1.517 -8.93 -5.938 1 98.56 81 ILE B C 1
ATOM 1729 O O . ILE B 1 81 ? -1.44 -10.156 -5.996 1 98.56 81 ILE B O 1
ATOM 1733 N N . ILE B 1 82 ? -2.568 -8.289 -5.625 1 98 82 ILE B N 1
ATOM 1734 C CA . ILE B 1 82 ? -3.795 -9.008 -5.301 1 98 82 ILE B CA 1
ATOM 1735 C C . ILE B 1 82 ? -4.785 -8.891 -6.461 1 98 82 ILE B C 1
ATOM 1737 O O . ILE B 1 82 ? -4.945 -7.812 -7.039 1 98 82 ILE B O 1
ATOM 1741 N N . LEU B 1 83 ? -5.363 -9.977 -6.789 1 96.75 83 LEU B N 1
ATOM 1742 C CA . LEU B 1 83 ? -6.523 -10.039 -7.676 1 96.75 83 LEU B CA 1
ATOM 1743 C C . LEU B 1 83 ? -7.77 -10.469 -6.914 1 96.75 83 LEU B C 1
ATOM 1745 O O . LEU B 1 83 ? -7.758 -11.492 -6.227 1 96.75 83 LEU B O 1
ATOM 1749 N N . SER B 1 84 ? -8.812 -9.711 -6.992 1 94.06 84 SER B N 1
ATOM 1750 C CA . SER B 1 84 ? -9.977 -10.078 -6.191 1 94.06 84 SER B CA 1
A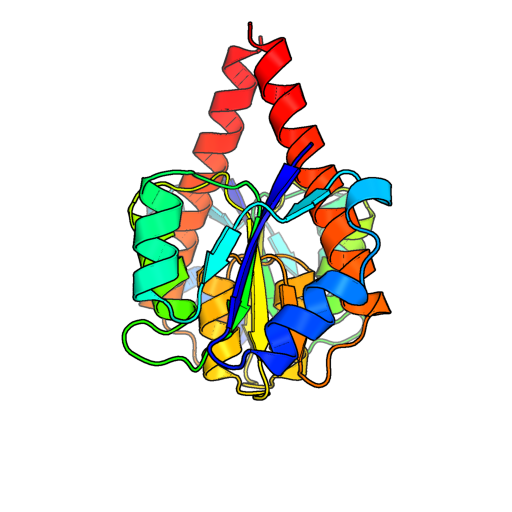TOM 1751 C C . SER B 1 84 ? -11.273 -9.742 -6.914 1 94.06 84 SER B C 1
ATOM 1753 O O . SER B 1 84 ? -11.336 -8.766 -7.668 1 94.06 84 SER B O 1
ATOM 1755 N N . GLY B 1 85 ? -12.305 -10.516 -6.609 1 93.12 85 GLY B N 1
ATOM 1756 C CA . GLY B 1 85 ? -13.641 -10.219 -7.105 1 93.12 85 GLY B CA 1
ATOM 1757 C C . GLY B 1 85 ? -14.414 -9.273 -6.203 1 93.12 85 GLY B C 1
ATOM 1758 O O . GLY B 1 85 ? -15.547 -8.898 -6.516 1 93.12 85 GLY B O 1
ATOM 1759 N N . TYR B 1 86 ? -13.766 -8.867 -5.113 1 93.62 86 TYR B N 1
ATOM 1760 C CA . TYR B 1 86 ? -14.477 -8.078 -4.109 1 93.62 86 TYR B CA 1
ATOM 1761 C C . TYR B 1 86 ? -13.883 -6.684 -3.99 1 93.62 86 TYR B C 1
ATOM 1763 O O . TYR B 1 86 ? -12.656 -6.52 -3.99 1 93.62 86 TYR B O 1
ATOM 1771 N N . ASP B 1 87 ? -14.742 -5.758 -3.93 1 95.31 87 ASP B N 1
ATOM 1772 C CA . ASP B 1 87 ? -14.344 -4.379 -3.67 1 95.31 87 ASP B CA 1
ATOM 1773 C C . ASP B 1 87 ? -14.602 -3.996 -2.215 1 95.31 87 ASP B C 1
ATOM 1775 O O . ASP B 1 87 ? -15.219 -2.965 -1.939 1 95.31 87 ASP B O 1
ATOM 1779 N N . ASP B 1 88 ? -14.086 -4.84 -1.348 1 95.44 88 ASP B N 1
ATOM 1780 C CA . ASP B 1 88 ? -14.305 -4.711 0.09 1 95.44 88 ASP B CA 1
ATOM 1781 C C . ASP B 1 88 ? -13.258 -3.791 0.719 1 95.44 88 ASP B C 1
ATOM 1783 O O . ASP B 1 88 ? -12.055 -3.996 0.546 1 95.44 88 ASP B O 1
ATOM 1787 N N . PHE B 1 89 ? -13.656 -2.799 1.457 1 96.56 89 PHE B N 1
ATOM 1788 C CA . PHE B 1 89 ? -12.75 -1.846 2.084 1 96.56 89 PHE B CA 1
ATOM 1789 C C . PHE B 1 89 ? -11.852 -2.541 3.102 1 96.56 89 PHE B C 1
ATOM 1791 O O . PHE B 1 89 ? -10.672 -2.217 3.219 1 96.56 89 PHE B O 1
ATOM 1798 N N . SER B 1 90 ? -12.438 -3.43 3.854 1 96.12 90 SER B N 1
ATOM 1799 C CA . SER B 1 90 ? -11.656 -4.102 4.883 1 96.12 90 SER B CA 1
ATOM 1800 C C . SER B 1 90 ? -10.484 -4.867 4.277 1 96.12 90 SER B C 1
ATOM 1802 O O . SER B 1 90 ? -9.391 -4.891 4.848 1 96.12 90 SER B O 1
ATOM 1804 N N . TYR B 1 91 ? -10.703 -5.477 3.123 1 96.31 91 TYR B N 1
ATOM 1805 C CA . TYR B 1 91 ? -9.625 -6.164 2.412 1 96.31 91 TYR B CA 1
ATOM 1806 C C . TYR B 1 91 ? -8.57 -5.172 1.934 1 96.31 91 TYR B C 1
ATOM 1808 O O . TYR B 1 91 ? -7.375 -5.402 2.104 1 96.31 91 TYR B O 1
ATOM 1816 N N . ALA B 1 92 ? -9.07 -4.148 1.381 1 96.88 92 ALA B N 1
ATOM 1817 C CA . ALA B 1 92 ? -8.156 -3.131 0.865 1 96.88 92 ALA B CA 1
ATOM 1818 C C . ALA B 1 92 ? -7.324 -2.516 1.989 1 96.88 92 ALA B C 1
ATOM 1820 O O . ALA B 1 92 ? -6.117 -2.322 1.843 1 96.88 92 ALA B O 1
ATOM 1821 N N . LYS B 1 93 ? -7.965 -2.217 3.07 1 96.69 93 LYS B N 1
ATOM 1822 C CA . LYS B 1 93 ? -7.27 -1.639 4.219 1 96.69 93 LYS B CA 1
ATOM 1823 C C . LYS B 1 93 ? -6.164 -2.564 4.715 1 96.69 93 LYS B C 1
ATOM 1825 O O . LYS B 1 93 ? -5.043 -2.121 4.969 1 96.69 93 LYS B O 1
ATOM 1830 N N . LYS B 1 94 ? -6.453 -3.803 4.844 1 96.19 94 LYS B N 1
ATOM 1831 C CA . LYS B 1 94 ? -5.449 -4.781 5.25 1 96.19 94 LYS B CA 1
ATOM 1832 C C . LYS B 1 94 ? -4.312 -4.855 4.234 1 96.19 94 LYS B C 1
ATOM 1834 O O . LYS B 1 94 ? -3.143 -4.949 4.609 1 96.19 94 LYS B O 1
ATOM 1839 N N . ALA B 1 95 ? -4.668 -4.82 2.973 1 97.38 95 ALA B N 1
ATOM 1840 C CA . ALA B 1 95 ? -3.682 -4.863 1.898 1 97.38 95 ALA B CA 1
ATOM 1841 C C . ALA B 1 95 ? -2.725 -3.676 1.984 1 97.38 95 ALA B C 1
ATOM 1843 O O . ALA B 1 95 ? -1.521 -3.822 1.761 1 97.38 95 ALA B O 1
ATOM 1844 N N . ILE B 1 96 ? -3.211 -2.533 2.289 1 96.88 96 ILE B N 1
ATOM 1845 C CA . ILE B 1 96 ? -2.389 -1.342 2.469 1 96.88 96 ILE B CA 1
ATOM 1846 C C . ILE B 1 96 ? -1.38 -1.574 3.59 1 96.88 96 ILE B C 1
ATOM 1848 O O . ILE B 1 96 ? -0.182 -1.342 3.414 1 96.88 96 ILE B O 1
ATOM 1852 N N . TYR B 1 97 ? -1.885 -2.066 4.66 1 93.75 97 TYR B N 1
ATOM 1853 C CA . TYR B 1 97 ? -1.054 -2.305 5.832 1 93.75 97 TYR B CA 1
ATOM 1854 C C . TYR B 1 97 ? 0.067 -3.289 5.52 1 93.75 97 TYR B C 1
ATOM 1856 O O . TYR B 1 97 ? 1.19 -3.137 6.004 1 93.75 97 TYR B O 1
ATOM 1864 N N . LEU B 1 98 ? -0.227 -4.211 4.684 1 94.62 98 LEU B N 1
ATOM 1865 C CA . LEU B 1 98 ? 0.744 -5.242 4.336 1 94.62 98 LEU B CA 1
ATOM 1866 C C . LEU B 1 98 ? 1.726 -4.73 3.285 1 94.62 98 LEU B C 1
ATOM 1868 O O . LEU B 1 98 ? 2.764 -5.352 3.045 1 94.62 98 LEU B O 1
ATOM 1872 N N . GLY B 1 99 ? 1.365 -3.613 2.658 1 94.81 99 GLY B N 1
ATOM 1873 C CA . GLY B 1 99 ? 2.277 -2.986 1.715 1 94.81 99 GLY B CA 1
ATOM 1874 C C . GLY B 1 99 ? 2.328 -3.693 0.374 1 94.81 99 GLY B C 1
ATOM 1875 O O . GLY B 1 99 ? 3.41 -3.963 -0.151 1 94.81 99 GLY B O 1
ATOM 1876 N N . ILE B 1 100 ? 1.165 -4.016 -0.174 1 96.75 100 ILE B N 1
ATOM 1877 C CA . ILE B 1 100 ? 1.149 -4.684 -1.472 1 96.75 100 ILE B CA 1
ATOM 1878 C C . ILE B 1 100 ? 1.287 -3.646 -2.584 1 96.75 100 ILE B C 1
ATOM 1880 O O . ILE B 1 100 ? 1.199 -2.441 -2.334 1 96.75 100 ILE B O 1
ATOM 1884 N N . GLU B 1 101 ? 1.492 -4.121 -3.766 1 97.12 101 GLU B N 1
ATOM 1885 C CA . GLU B 1 101 ? 1.812 -3.234 -4.879 1 97.12 101 GLU B CA 1
ATOM 1886 C C . GLU B 1 101 ? 0.545 -2.715 -5.555 1 97.12 101 GLU B C 1
ATOM 1888 O O . GLU B 1 101 ? 0.533 -1.606 -6.094 1 97.12 101 GLU B O 1
ATOM 1893 N N . ASN B 1 102 ? -0.415 -3.574 -5.586 1 97.94 102 ASN B N 1
ATOM 1894 C CA . ASN B 1 102 ? -1.675 -3.191 -6.215 1 97.94 102 ASN B CA 1
ATOM 1895 C C . ASN B 1 102 ? -2.797 -4.164 -5.863 1 97.94 102 ASN B C 1
ATOM 1897 O O . ASN B 1 102 ? -2.537 -5.316 -5.512 1 97.94 102 ASN B O 1
ATOM 1901 N N . TYR B 1 103 ? -3.961 -3.656 -5.879 1 98.06 103 TYR B N 1
ATOM 1902 C CA . TYR B 1 103 ? -5.227 -4.375 -5.762 1 98.06 103 TYR B CA 1
ATOM 1903 C C . TYR B 1 103 ? -6.035 -4.266 -7.047 1 98.06 103 TYR B C 1
ATOM 1905 O O . TYR B 1 103 ? -6.523 -3.186 -7.391 1 98.06 103 TYR B O 1
ATOM 1913 N N . ILE B 1 104 ? -6.168 -5.359 -7.75 1 97.06 104 ILE B N 1
ATOM 1914 C CA . ILE B 1 104 ? -6.812 -5.348 -9.062 1 97.06 104 ILE B CA 1
ATOM 1915 C C . ILE B 1 104 ? -8.109 -6.152 -9.008 1 97.06 104 ILE B C 1
ATOM 1917 O O . ILE B 1 104 ? -8.109 -7.312 -8.586 1 97.06 104 ILE B O 1
ATOM 1921 N N . LEU B 1 105 ? -9.18 -5.582 -9.43 1 96.38 105 LEU B N 1
ATOM 1922 C CA . LEU B 1 105 ? -10.492 -6.215 -9.383 1 96.38 105 LEU B CA 1
ATOM 1923 C C . LEU B 1 105 ? -10.672 -7.168 -10.562 1 96.38 105 LEU B C 1
ATOM 1925 O O . LEU B 1 105 ? -10.164 -6.914 -11.656 1 96.38 105 LEU B O 1
ATOM 1929 N N . LYS B 1 106 ? -11.375 -8.297 -10.312 1 94.38 106 LYS B N 1
ATOM 1930 C CA . LYS B 1 106 ? -11.867 -9.188 -11.359 1 94.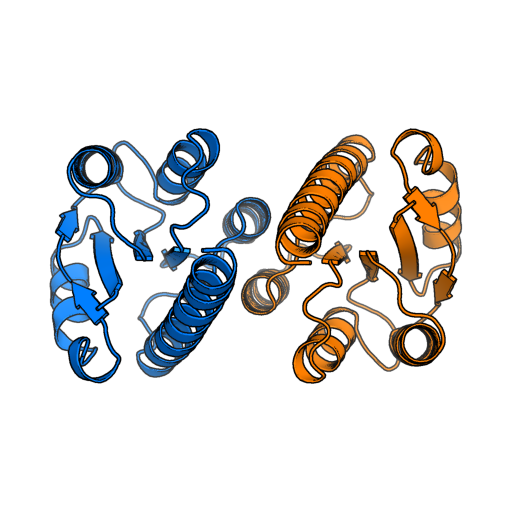38 106 LYS B CA 1
ATOM 1931 C C . LYS B 1 106 ? -13.203 -8.703 -11.914 1 94.38 106 LYS B C 1
ATOM 1933 O O . LYS B 1 106 ? -14.055 -8.227 -11.164 1 94.38 106 LYS B O 1
ATOM 1938 N N . PRO B 1 107 ? -13.492 -8.734 -13.258 1 94.62 107 PRO B N 1
ATOM 1939 C CA . PRO B 1 107 ? -12.594 -9.312 -14.258 1 94.62 107 PRO B CA 1
ATOM 1940 C C . PRO B 1 107 ? -11.312 -8.5 -14.43 1 94.62 107 PRO B C 1
ATOM 1942 O O . PRO B 1 107 ? -11.336 -7.27 -14.359 1 94.62 107 PRO B O 1
ATOM 1945 N N . ILE B 1 108 ? -10.297 -9.18 -14.75 1 93.62 108 ILE B N 1
ATOM 1946 C CA . ILE B 1 108 ? -8.969 -8.578 -14.734 1 93.62 108 ILE B CA 1
ATOM 1947 C C . ILE B 1 108 ? -8.82 -7.613 -15.906 1 93.62 108 ILE B C 1
ATOM 1949 O O . ILE B 1 108 ? -9.094 -7.973 -17.047 1 93.62 108 ILE B O 1
ATOM 1953 N N . ASP B 1 109 ? -8.461 -6.426 -15.586 1 93.44 109 ASP B N 1
ATOM 1954 C CA . ASP B 1 109 ? -8.047 -5.465 -16.609 1 93.44 109 ASP B CA 1
ATOM 1955 C C . ASP B 1 109 ? -6.598 -5.703 -17.031 1 93.44 109 ASP B C 1
ATOM 1957 O O . ASP B 1 109 ? -5.668 -5.379 -16.281 1 93.44 109 ASP B O 1
ATOM 1961 N N . GLU B 1 110 ? -6.473 -6.16 -18.172 1 94.31 110 GLU B N 1
ATOM 1962 C CA . GLU B 1 110 ? -5.152 -6.551 -18.672 1 94.31 110 GLU B CA 1
ATOM 1963 C C . GLU B 1 110 ? -4.191 -5.367 -18.656 1 94.31 110 GLU B C 1
ATOM 1965 O O . GLU B 1 110 ? -3.029 -5.508 -18.266 1 94.31 110 GLU B O 1
ATOM 1970 N N . GLU B 1 111 ? -4.691 -4.27 -19.078 1 96.12 111 GLU B N 1
ATOM 1971 C CA . GLU B 1 111 ? -3.848 -3.08 -19.125 1 96.12 111 GLU B CA 1
ATOM 1972 C C . GLU B 1 111 ? -3.393 -2.67 -17.734 1 96.12 111 GLU B C 1
ATOM 1974 O O . GLU B 1 111 ? -2.225 -2.336 -17.516 1 96.12 111 GLU B O 1
ATOM 1979 N N . GLU B 1 112 ? -4.309 -2.695 -16.812 1 96.38 112 GLU B N 1
ATOM 1980 C CA . GLU B 1 112 ? -3.969 -2.352 -15.438 1 96.38 112 GLU B CA 1
ATOM 1981 C C . GLU B 1 112 ? -2.924 -3.309 -14.867 1 96.38 112 GLU B C 1
ATOM 1983 O O . GLU B 1 112 ? -1.963 -2.877 -14.227 1 96.38 112 GLU B O 1
ATOM 1988 N N . LEU B 1 113 ? -3.115 -4.594 -15.141 1 97.5 113 LEU B N 1
ATOM 1989 C CA . LEU B 1 113 ? -2.174 -5.598 -14.648 1 97.5 113 LEU B CA 1
ATOM 1990 C C . LEU B 1 113 ? -0.799 -5.402 -15.281 1 97.5 113 LEU B C 1
ATOM 1992 O O . LEU B 1 113 ? 0.216 -5.406 -14.578 1 97.5 113 LEU B O 1
ATOM 1996 N N . GLU B 1 114 ? -0.771 -5.18 -16.562 1 97.25 114 GLU B N 1
ATOM 1997 C CA . GLU B 1 114 ? 0.499 -5.02 -17.266 1 97.25 114 GLU B CA 1
ATOM 1998 C C . GLU B 1 114 ? 1.253 -3.789 -16.766 1 97.25 114 GLU B C 1
ATOM 2000 O O . GLU B 1 114 ? 2.457 -3.855 -16.5 1 97.25 114 GLU B O 1
ATOM 2005 N N . LYS B 1 115 ? 0.547 -2.717 -16.641 1 97 115 LYS B N 1
ATOM 2006 C CA . LYS B 1 115 ? 1.165 -1.496 -16.141 1 97 115 LYS B CA 1
ATOM 2007 C C . LYS B 1 115 ? 1.723 -1.708 -14.734 1 97 115 LYS B C 1
ATOM 2009 O O . LYS B 1 115 ? 2.822 -1.247 -14.422 1 97 115 LYS B O 1
ATOM 2014 N N . THR B 1 116 ? 0.95 -2.361 -13.93 1 97.62 116 THR B N 1
ATOM 2015 C CA . THR B 1 116 ? 1.39 -2.676 -12.57 1 97.62 116 THR B CA 1
ATOM 2016 C C . THR B 1 116 ? 2.674 -3.5 -12.602 1 97.62 116 THR B C 1
ATOM 2018 O O . THR B 1 116 ? 3.633 -3.186 -11.891 1 97.62 116 THR B O 1
ATOM 2021 N N . LEU B 1 117 ? 2.729 -4.496 -13.422 1 98.12 117 LEU B N 1
ATOM 2022 C CA . LEU B 1 117 ? 3.877 -5.395 -13.508 1 98.12 117 LEU B CA 1
ATOM 2023 C C . LEU B 1 117 ? 5.117 -4.648 -13.984 1 98.12 117 LEU B C 1
ATOM 2025 O O . LEU B 1 117 ? 6.207 -4.84 -13.445 1 98.12 117 LEU B O 1
ATOM 2029 N N . ILE B 1 118 ? 4.945 -3.812 -14.938 1 97.31 118 ILE B N 1
ATOM 2030 C CA . ILE B 1 118 ? 6.066 -3.037 -15.461 1 97.31 118 ILE B CA 1
ATOM 2031 C C . ILE B 1 118 ? 6.641 -2.15 -14.359 1 97.31 118 ILE B C 1
ATOM 2033 O O . ILE B 1 118 ? 7.859 -2.086 -14.18 1 97.31 118 ILE B O 1
ATOM 2037 N N . THR B 1 119 ? 5.773 -1.517 -13.656 1 95.62 119 THR B N 1
ATOM 2038 C CA . THR B 1 119 ? 6.195 -0.658 -12.555 1 95.62 119 THR B CA 1
ATOM 2039 C C . THR B 1 119 ? 6.945 -1.462 -11.5 1 95.62 119 THR B C 1
ATOM 2041 O O . THR B 1 119 ? 7.977 -1.015 -10.992 1 95.62 119 THR B O 1
ATOM 2044 N N . VAL B 1 120 ? 6.457 -2.613 -11.188 1 96.69 120 VAL B N 1
ATOM 2045 C CA . VAL B 1 120 ? 7.039 -3.467 -10.156 1 96.69 120 VAL B CA 1
ATOM 2046 C C . VAL B 1 120 ? 8.414 -3.951 -10.602 1 96.69 120 VAL B C 1
ATOM 2048 O O . VAL B 1 120 ? 9.367 -3.965 -9.812 1 96.69 120 VAL B O 1
ATOM 2051 N N . VAL B 1 121 ? 8.539 -4.289 -11.844 1 96.62 121 VAL B N 1
ATOM 2052 C CA . VAL B 1 121 ? 9.812 -4.75 -12.383 1 96.62 121 VAL B CA 1
ATOM 2053 C C . VAL B 1 121 ? 10.852 -3.637 -12.273 1 96.62 121 VAL B C 1
ATOM 2055 O O . VAL B 1 121 ? 11.992 -3.881 -11.875 1 96.62 121 VAL B O 1
ATOM 2058 N N . ASN B 1 122 ? 10.43 -2.467 -12.641 1 94.44 122 ASN B N 1
ATOM 2059 C CA . ASN B 1 122 ? 11.328 -1.325 -12.523 1 94.44 122 ASN B CA 1
ATOM 2060 C C . ASN B 1 122 ? 11.773 -1.103 -11.078 1 94.44 122 ASN B C 1
ATOM 2062 O O . ASN B 1 122 ? 12.945 -0.808 -10.828 1 94.44 122 ASN B O 1
ATOM 2066 N N . LYS B 1 123 ? 10.828 -1.249 -10.258 1 92.12 123 LYS B N 1
ATOM 2067 C CA . LYS B 1 123 ? 11.125 -1.109 -8.836 1 92.12 123 LYS B CA 1
ATOM 2068 C C . LYS B 1 123 ? 12.141 -2.154 -8.383 1 92.12 123 LYS B C 1
ATOM 2070 O O . LYS B 1 123 ? 13.109 -1.829 -7.691 1 92.12 123 LYS B O 1
ATOM 2075 N N . ILE B 1 124 ? 11.938 -3.355 -8.75 1 94.06 124 ILE B N 1
ATOM 2076 C CA . ILE B 1 124 ? 12.812 -4.461 -8.383 1 94.06 124 ILE B CA 1
ATOM 2077 C C . ILE B 1 124 ? 14.219 -4.211 -8.93 1 94.06 124 ILE B C 1
ATOM 2079 O O . ILE B 1 124 ? 15.211 -4.402 -8.219 1 94.06 124 ILE B O 1
ATOM 2083 N N . ASN B 1 125 ? 14.289 -3.754 -10.117 1 92.56 125 ASN B N 1
ATOM 2084 C CA . ASN B 1 125 ? 15.57 -3.506 -10.758 1 92.56 125 ASN B CA 1
ATOM 2085 C C . ASN B 1 125 ? 16.328 -2.365 -10.078 1 92.56 125 ASN B C 1
ATOM 2087 O O . ASN B 1 125 ? 17.547 -2.408 -9.969 1 92.56 125 ASN B O 1
ATOM 2091 N N . ARG B 1 126 ? 15.602 -1.425 -9.633 1 87.44 126 ARG B N 1
ATOM 2092 C CA . ARG B 1 126 ? 16.219 -0.308 -8.93 1 87.44 126 ARG B CA 1
ATOM 2093 C C . ARG B 1 126 ? 16.781 -0.751 -7.574 1 87.44 126 ARG B C 1
ATOM 2095 O O . ARG B 1 126 ? 17.828 -0.288 -7.148 1 87.44 126 ARG B O 1
ATOM 2102 N N . GLU B 1 127 ? 16.062 -1.584 -6.941 1 85.62 127 GLU B N 1
ATOM 2103 C CA . GLU B 1 127 ? 16.469 -2.07 -5.625 1 85.62 127 GLU B CA 1
ATOM 2104 C C . GLU B 1 127 ? 17.688 -2.994 -5.727 1 85.62 127 GLU B C 1
ATOM 2106 O O . GLU B 1 127 ? 18.484 -3.076 -4.797 1 85.62 127 GLU B O 1
ATOM 2111 N N . LYS B 1 128 ? 17.734 -3.715 -6.785 1 80.81 128 LYS B N 1
ATOM 2112 C CA . LYS B 1 128 ? 18.859 -4.609 -7.004 1 80.81 128 LYS B CA 1
ATOM 2113 C C . LYS B 1 128 ? 20.125 -3.826 -7.348 1 80.81 128 LYS B C 1
ATOM 2115 O O . LYS B 1 128 ? 21.234 -4.234 -6.992 1 80.81 128 LYS B O 1
ATOM 2120 N N . LYS B 1 129 ? 20.016 -2.814 -8.133 1 77 129 LYS B N 1
ATOM 2121 C CA . LYS B 1 129 ? 21.172 -1.985 -8.484 1 77 129 LYS B CA 1
ATOM 2122 C C . LYS B 1 129 ? 21.734 -1.272 -7.262 1 77 129 LYS B C 1
ATOM 2124 O O . LYS B 1 129 ? 22.953 -1.104 -7.141 1 77 129 LYS B O 1
ATOM 2129 N N . SER B 1 130 ? 20.969 -0.876 -6.438 1 65.38 130 SER B N 1
ATOM 2130 C CA . SER B 1 130 ? 21.453 -0.211 -5.234 1 65.38 130 SER B CA 1
ATOM 2131 C C . SER B 1 130 ? 22.234 -1.173 -4.348 1 65.38 130 SER B C 1
ATOM 2133 O O . SER B 1 130 ? 23.188 -0.767 -3.662 1 65.38 130 SER B O 1
ATOM 2135 N N . THR B 1 131 ? 22.016 -2.461 -4.504 1 59.41 131 THR B N 1
ATOM 2136 C CA . THR B 1 131 ? 22.734 -3.467 -3.729 1 59.41 131 THR B CA 1
ATOM 2137 C C . THR B 1 131 ? 24.078 -3.783 -4.371 1 59.41 131 THR B C 1
ATOM 2139 O O . THR B 1 131 ? 25.031 -4.133 -3.68 1 59.41 131 THR B O 1
ATOM 2142 N N . TYR B 1 132 ? 24.219 -3.738 -5.68 1 53.81 132 TYR B N 1
ATOM 2143 C CA . TYR B 1 132 ? 25.469 -4.039 -6.371 1 53.81 132 TYR B CA 1
ATOM 2144 C C . TYR B 1 132 ? 26.5 -2.947 -6.125 1 53.81 132 TYR B C 1
ATOM 2146 O O . TYR B 1 132 ? 27.703 -3.219 -6.102 1 53.81 132 TYR B O 1
ATOM 2154 N N . PHE B 1 133 ? 26.141 -1.738 -5.969 1 45.34 133 PHE B N 1
ATOM 2155 C CA . PHE B 1 133 ? 27.172 -0.727 -5.723 1 45.34 133 PHE B CA 1
ATOM 2156 C C . PHE B 1 133 ? 27.703 -0.833 -4.297 1 45.34 133 PHE B C 1
ATOM 2158 O O . PHE B 1 133 ? 28.609 -0.097 -3.914 1 45.34 133 PHE B O 1
ATOM 2165 N N . ARG B 1 134 ? 27.172 -1.472 -3.539 1 41.81 134 ARG B N 1
ATOM 2166 C CA . ARG B 1 134 ? 27.75 -1.649 -2.209 1 41.81 134 ARG B CA 1
ATOM 2167 C C . ARG B 1 134 ? 28.766 -2.791 -2.195 1 41.81 134 ARG B C 1
ATOM 2169 O O . ARG B 1 134 ? 29.422 -3.035 -1.181 1 41.81 134 ARG B O 1
ATOM 2176 N N . LYS B 1 135 ? 28.953 -3.578 -3.264 1 37.22 135 LYS B N 1
ATOM 2177 C CA . LYS B 1 135 ? 30.016 -4.578 -3.314 1 37.22 135 LYS B CA 1
ATOM 2178 C C . LYS B 1 135 ? 31.297 -3.996 -3.918 1 37.22 135 LYS B C 1
ATOM 2180 O O . LYS B 1 135 ? 31.234 -3.238 -4.891 1 37.22 135 LYS B O 1
#

Nearest P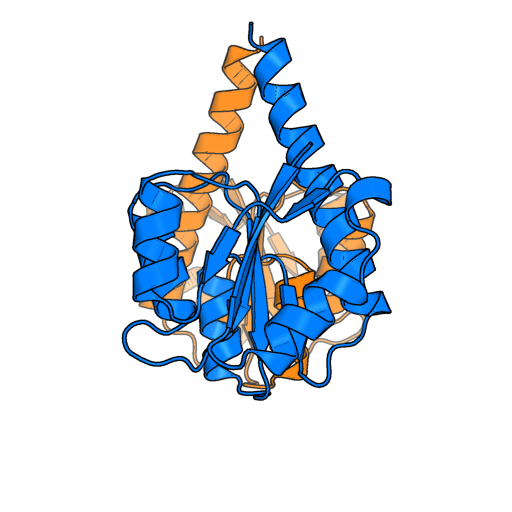DB structures (foldseek):
  6swf-assembly1_A  TM=9.344E-01  e=1.101E-12  Geobacillus stearothermophilus
  3hv2-assembly1_B  TM=8.996E-01  e=9.078E-10  Pseudomonas protegens Pf-5
  1qmp-assembly3_C  TM=8.850E-01  e=1.337E-09  Geobacillus stearothermophilus
  3hdv-assembly1_C  TM=8.460E-01  e=7.644E-09  Pseudomonas putida KT2440
  3t8y-assembly1_A  TM=8.129E-01  e=1.367E-08  Thermotoga maritima